Protein AF-A0A653BU58-F1 (afdb_monomer_lite)

Sequence (294 aa):
MSDLKDFLENIRKFSPRIGEVAMRHTSEQLASDPTVIGRKKKRNAALPPGHSNEEDLSAQELIDFSPIYRGLHIAHILGRSPTFESYYRAERTKQARLVLQPPTNMHESEESYKAYIHAVLGFFILEDHVLNTGKGLITRAFLDDMWSMALSKIVTALQTHSAYCTDATLILKIKDLIMLFCATLKNYGYTIKPLWELVRELRDHYTEVLMQRWVQVFREILSKEDFQPIKVYDQEEFDNILLSFPWDGDLPDVVTFPYSFPFSSMVPKVYQQVKEFIYACLKFSEDLNLSRSR

pLDDT: mean 84.41, std 16.31, range [30.94, 96.0]

InterPro domains:
  IPR007225 Exocyst complex component EXOC6/Sec15 [PTHR12702] (1-292)
  IPR042045 Exocyst complex component EXOC6/Sec15, C-terminal, domain 1 [G3DSA:1.10.357.30] (192-294)
  IPR046361 Exocyst complex subunit EXOC6/Sec15, C-terminal [PF04091] (194-288)

Structure (mmCIF, N/CA/C/O backbone):
data_AF-A0A653BU58-F1
#
_entry.id   AF-A0A653BU58-F1
#
loop_
_atom_site.group_PDB
_atom_site.id
_atom_site.type_symbol
_atom_site.label_atom_id
_atom_site.label_alt_id
_atom_site.label_comp_id
_atom_site.label_asym_id
_atom_site.label_entity_id
_atom_site.label_seq_id
_atom_site.pdbx_PDB_ins_code
_atom_site.Cartn_x
_atom_site.Cartn_y
_atom_site.Cartn_z
_atom_site.occupancy
_atom_site.B_iso_or_equiv
_atom_site.auth_seq_id
_atom_site.auth_comp_id
_atom_site.auth_asym_id
_atom_site.auth_atom_id
_atom_site.pdbx_PDB_model_num
ATOM 1 N N . MET A 1 1 ? -16.643 -13.527 33.8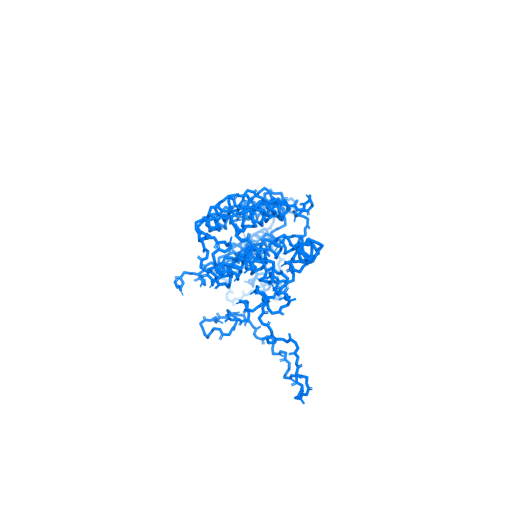43 1.00 56.53 1 MET A N 1
ATOM 2 C CA . MET A 1 1 ? -15.350 -12.899 33.470 1.00 56.53 1 MET A CA 1
ATOM 3 C C . MET A 1 1 ? -14.551 -13.771 32.502 1.00 56.53 1 MET A C 1
ATOM 5 O O . MET A 1 1 ? -13.879 -13.185 31.666 1.00 56.53 1 MET A O 1
ATOM 9 N N . SER A 1 2 ? -14.656 -15.111 32.557 1.00 74.19 2 SER A N 1
ATOM 10 C CA . SER A 1 2 ? -14.138 -16.028 31.518 1.00 74.19 2 SER A CA 1
ATOM 11 C C . SER A 1 2 ? -14.636 -15.652 30.125 1.00 74.19 2 SER A C 1
ATOM 13 O O . SER A 1 2 ? -13.828 -15.345 29.267 1.00 74.19 2 SER A O 1
ATOM 15 N N . ASP A 1 3 ? -15.950 -15.493 29.956 1.00 77.75 3 ASP A N 1
ATOM 16 C CA . ASP A 1 3 ? -16.570 -15.320 28.635 1.00 77.75 3 ASP A CA 1
ATOM 17 C C . ASP A 1 3 ? -16.122 -14.033 27.924 1.00 77.75 3 ASP A C 1
ATOM 19 O O . ASP A 1 3 ? -16.000 -13.994 26.704 1.00 77.75 3 ASP A O 1
ATOM 23 N N . LEU A 1 4 ? -15.836 -12.970 28.688 1.00 81.00 4 LEU A N 1
ATOM 24 C CA . LEU A 1 4 ? -15.281 -11.728 28.143 1.00 81.00 4 LEU A CA 1
ATOM 25 C C . LEU A 1 4 ? -13.817 -11.905 27.736 1.00 81.00 4 LEU A C 1
ATOM 27 O O . LEU A 1 4 ? -13.396 -11.367 26.717 1.00 81.00 4 LEU A O 1
ATOM 31 N N . LYS A 1 5 ? -13.034 -12.637 28.531 1.00 83.31 5 LYS A N 1
ATOM 32 C CA . LYS A 1 5 ? -11.637 -12.925 28.210 1.00 83.31 5 LYS A CA 1
ATOM 33 C C . LYS A 1 5 ? -11.546 -13.812 26.966 1.00 83.31 5 LYS A C 1
ATOM 35 O O . LYS A 1 5 ? -10.790 -13.487 26.058 1.00 83.31 5 LYS A O 1
ATOM 40 N N . ASP A 1 6 ? -12.383 -14.840 26.889 1.00 85.12 6 ASP A N 1
ATOM 41 C CA . ASP A 1 6 ? -12.478 -15.743 25.743 1.00 85.12 6 ASP A CA 1
ATOM 42 C C . ASP A 1 6 ? -12.939 -14.986 24.491 1.00 85.12 6 ASP A C 1
ATOM 44 O O . ASP A 1 6 ? -12.356 -15.141 23.419 1.00 85.12 6 ASP A O 1
ATOM 48 N N . PHE A 1 7 ? -13.916 -14.080 24.628 1.00 87.00 7 PHE A N 1
ATOM 49 C CA . PHE A 1 7 ? -14.294 -13.165 23.551 1.00 87.00 7 PHE A CA 1
ATOM 50 C C . PHE A 1 7 ? -13.107 -12.308 23.088 1.00 87.00 7 PHE A C 1
ATOM 52 O O . PHE A 1 7 ? -12.840 -12.230 21.890 1.00 87.00 7 PHE A O 1
ATOM 59 N N . LEU A 1 8 ? -12.376 -11.684 24.018 1.00 86.81 8 LEU A N 1
ATOM 60 C CA . LEU A 1 8 ? -11.236 -10.815 23.709 1.00 86.81 8 LEU A CA 1
ATOM 61 C C . LEU A 1 8 ? -10.068 -11.571 23.058 1.00 86.81 8 LEU A C 1
ATOM 63 O O . LEU A 1 8 ? -9.315 -10.974 22.286 1.00 86.81 8 LEU A O 1
ATOM 67 N N . GLU A 1 9 ? -9.914 -12.863 23.336 1.00 84.88 9 GLU A N 1
ATOM 68 C CA . GLU A 1 9 ? -8.961 -13.732 22.642 1.00 84.88 9 GLU A CA 1
ATOM 69 C C . GLU A 1 9 ? -9.465 -14.149 21.254 1.00 84.88 9 GLU A C 1
ATOM 71 O O . GLU A 1 9 ? -8.694 -14.144 20.291 1.00 84.88 9 GLU A O 1
ATOM 76 N N . ASN A 1 10 ? -10.756 -14.460 21.121 1.00 85.19 10 ASN A N 1
ATOM 77 C CA . ASN A 1 10 ? -11.360 -14.859 19.851 1.00 85.19 10 ASN A CA 1
ATOM 78 C C . ASN A 1 10 ? -11.376 -13.710 18.840 1.00 85.19 10 ASN A C 1
ATOM 80 O O . ASN A 1 10 ? -10.904 -13.886 17.717 1.00 85.19 10 ASN A O 1
ATOM 84 N N . ILE A 1 11 ? -11.814 -12.513 19.236 1.00 85.50 11 ILE A N 1
ATOM 85 C CA . ILE A 1 11 ? -11.869 -11.341 18.349 1.00 85.50 11 ILE A CA 1
ATOM 86 C C . ILE A 1 11 ? -10.501 -11.007 17.739 1.00 85.50 11 ILE A C 1
ATOM 88 O O . ILE A 1 11 ? -10.401 -10.632 16.572 1.00 85.50 11 ILE A O 1
ATOM 92 N N . ARG A 1 12 ? -9.418 -11.234 18.493 1.00 84.19 12 ARG A N 1
ATOM 93 C CA . ARG A 1 12 ? -8.047 -11.056 18.008 1.00 84.19 12 ARG A CA 1
ATOM 94 C C . ARG A 1 12 ? -7.701 -12.028 16.876 1.00 84.19 12 ARG A C 1
ATOM 96 O O . ARG A 1 12 ? -7.034 -11.624 15.928 1.00 84.19 12 ARG A O 1
ATOM 103 N N . LYS A 1 13 ? -8.139 -13.288 16.963 1.00 85.12 13 LYS A N 1
ATOM 104 C CA . LYS A 1 13 ? -7.872 -14.323 15.946 1.00 85.12 13 LYS A CA 1
ATOM 105 C C . LYS A 1 13 ? -8.628 -14.060 14.644 1.00 85.12 13 LYS A C 1
ATOM 107 O O . LYS A 1 13 ? -8.100 -14.343 13.574 1.00 85.12 13 LYS A O 1
ATOM 112 N N . PHE A 1 14 ? -9.837 -13.505 14.732 1.00 86.50 14 PHE A N 1
ATOM 113 C CA . PHE A 1 14 ? -10.672 -13.219 13.562 1.00 86.50 14 PHE A CA 1
ATOM 114 C C . PHE A 1 14 ? -10.342 -11.889 12.878 1.00 86.50 14 PHE A C 1
ATOM 116 O O . PHE A 1 14 ? -10.621 -11.746 11.691 1.00 86.50 14 PHE A O 1
ATOM 123 N N . SER A 1 15 ? -9.688 -10.956 13.578 1.00 89.31 15 SER A N 1
ATOM 124 C CA . SER A 1 15 ? -9.318 -9.637 13.047 1.00 89.31 15 SER A CA 1
ATOM 125 C C . SER A 1 15 ? -8.689 -9.675 11.640 1.00 89.31 15 SER A C 1
ATOM 127 O O . SER A 1 15 ? -9.212 -9.008 10.751 1.00 89.31 15 SER A O 1
ATOM 129 N N . PRO A 1 16 ? -7.655 -10.490 11.342 1.00 91.94 16 PRO A N 1
ATOM 130 C CA . PRO A 1 16 ? -7.078 -10.515 9.996 1.00 91.94 16 PRO A CA 1
ATOM 131 C C . PRO A 1 16 ? -8.074 -10.963 8.918 1.00 91.94 16 PRO A C 1
ATOM 133 O O . PRO A 1 16 ? -8.125 -10.372 7.844 1.00 91.94 16 PRO A O 1
ATOM 136 N N . ARG A 1 17 ? -8.927 -11.952 9.213 1.00 91.50 17 ARG A N 1
ATOM 137 C CA . ARG A 1 17 ? -9.940 -12.435 8.261 1.00 91.50 17 ARG A CA 1
ATOM 138 C C . ARG A 1 17 ? -10.956 -11.341 7.926 1.00 91.50 17 ARG A C 1
ATOM 140 O O . ARG A 1 17 ? -11.360 -11.208 6.777 1.00 91.50 17 ARG A O 1
ATOM 147 N N . ILE A 1 18 ? -11.329 -10.532 8.914 1.00 91.75 18 ILE A N 1
ATOM 148 C CA . ILE A 1 18 ? -12.258 -9.408 8.740 1.00 91.75 18 ILE A CA 1
ATOM 149 C C . ILE A 1 18 ? -11.653 -8.338 7.838 1.00 91.75 18 ILE A C 1
ATOM 151 O O . ILE A 1 18 ? -12.313 -7.876 6.909 1.00 91.75 18 ILE A O 1
ATOM 155 N N . GLY A 1 19 ? -10.389 -7.975 8.076 1.00 93.88 19 GLY A N 1
ATOM 156 C CA . GLY A 1 19 ? -9.685 -7.022 7.221 1.00 93.88 19 GLY A CA 1
ATOM 157 C C . GLY A 1 19 ? -9.555 -7.519 5.781 1.00 93.88 19 GLY A C 1
ATOM 158 O O . GLY A 1 19 ? -9.803 -6.759 4.848 1.00 93.88 19 GLY A O 1
ATOM 159 N N . GLU A 1 20 ? -9.244 -8.803 5.594 1.00 94.25 20 GLU A N 1
ATOM 160 C CA . GLU A 1 20 ? -9.176 -9.425 4.269 1.00 94.25 20 GLU A CA 1
ATOM 161 C C . GLU A 1 20 ? -10.523 -9.357 3.532 1.00 94.25 20 GLU A C 1
ATOM 163 O O . GLU A 1 20 ? -10.579 -8.914 2.385 1.00 94.25 20 GLU A O 1
ATOM 168 N N . VAL A 1 21 ? -11.614 -9.760 4.193 1.00 92.25 21 VAL A N 1
ATOM 169 C CA . VAL A 1 21 ? -12.971 -9.725 3.622 1.00 92.25 21 VAL A CA 1
ATOM 170 C C . VAL A 1 21 ? -13.359 -8.292 3.248 1.00 92.25 21 VAL A C 1
ATOM 172 O O . VAL A 1 21 ? -13.805 -8.051 2.128 1.00 92.25 21 VAL A O 1
ATOM 175 N N . ALA A 1 22 ? -13.109 -7.317 4.125 1.00 91.56 22 ALA A N 1
ATOM 176 C CA . ALA A 1 22 ? -13.417 -5.912 3.859 1.00 91.56 22 ALA A CA 1
ATOM 177 C C . ALA A 1 22 ? -12.641 -5.334 2.659 1.00 91.56 22 ALA A C 1
ATOM 179 O O . ALA A 1 22 ? -13.214 -4.611 1.837 1.00 91.56 22 ALA A O 1
ATOM 180 N N . MET A 1 23 ? -11.352 -5.664 2.524 1.00 92.81 23 MET A N 1
ATOM 181 C CA . MET A 1 23 ? -10.559 -5.255 1.358 1.00 92.81 23 MET A CA 1
ATOM 182 C C . MET A 1 23 ? -11.015 -5.957 0.081 1.00 92.81 23 MET A C 1
ATOM 184 O O . MET A 1 23 ? -11.034 -5.328 -0.976 1.00 92.81 23 MET A O 1
ATOM 188 N N . ARG A 1 24 ? -11.421 -7.230 0.164 1.00 92.00 24 ARG A N 1
ATOM 189 C CA . ARG A 1 24 ? -11.965 -7.972 -0.979 1.00 92.00 24 ARG A CA 1
ATOM 190 C C . ARG A 1 24 ? -13.243 -7.323 -1.506 1.00 92.00 24 ARG A C 1
ATOM 192 O O . ARG A 1 24 ? -13.281 -6.979 -2.684 1.00 92.00 24 ARG A O 1
ATOM 199 N N . HIS A 1 25 ? -14.208 -7.035 -0.632 1.00 89.19 25 HIS A N 1
ATOM 200 C CA . HIS A 1 25 ? -15.428 -6.318 -1.018 1.00 89.19 25 HIS A CA 1
ATOM 201 C C . HIS A 1 25 ? -15.123 -4.939 -1.611 1.00 89.19 25 HIS A C 1
ATOM 203 O O . HIS A 1 25 ? -15.715 -4.550 -2.614 1.00 89.19 25 HIS A O 1
ATOM 209 N N . THR A 1 26 ? -14.165 -4.201 -1.041 1.00 89.06 26 THR A N 1
ATOM 210 C CA . THR A 1 26 ? -13.768 -2.891 -1.585 1.00 89.06 26 THR A CA 1
ATOM 211 C C . THR A 1 26 ? -13.152 -3.028 -2.982 1.00 89.06 26 THR A C 1
ATOM 213 O O . THR A 1 26 ? -13.447 -2.235 -3.873 1.00 89.06 26 THR A O 1
ATOM 216 N N . SER A 1 27 ? -12.335 -4.059 -3.207 1.00 88.50 27 SER A N 1
ATOM 217 C CA . SER A 1 27 ? -11.743 -4.364 -4.515 1.00 88.50 27 SER A CA 1
ATOM 218 C C . SER A 1 27 ? -12.808 -4.713 -5.562 1.00 88.50 27 SER A C 1
ATOM 220 O O . SER A 1 27 ? -12.753 -4.224 -6.689 1.00 88.50 27 SER A O 1
ATOM 222 N N . GLU A 1 28 ? -13.809 -5.512 -5.187 1.00 87.94 28 GLU A N 1
ATOM 223 C CA . GLU A 1 28 ? -14.940 -5.875 -6.051 1.00 87.94 28 GLU A CA 1
ATOM 224 C C . GLU A 1 28 ? -15.804 -4.661 -6.402 1.00 87.94 28 GLU A C 1
ATOM 226 O O . GLU A 1 28 ? -16.148 -4.469 -7.569 1.00 87.94 28 GLU A O 1
ATOM 231 N N . GLN A 1 29 ? -16.081 -3.793 -5.425 1.00 84.44 29 GLN A N 1
ATOM 232 C CA . GLN A 1 29 ? -16.794 -2.535 -5.650 1.00 84.44 29 GLN A CA 1
ATOM 233 C C . GLN A 1 29 ? -16.046 -1.640 -6.643 1.00 84.44 29 GLN A C 1
ATOM 235 O O . GLN A 1 29 ? -16.647 -1.161 -7.604 1.00 84.44 29 GLN A O 1
ATOM 240 N N . LEU A 1 30 ? -14.729 -1.479 -6.475 1.00 81.94 30 LEU A N 1
ATOM 241 C CA . LEU A 1 30 ? -13.892 -0.727 -7.412 1.00 81.94 30 LEU A CA 1
ATOM 242 C C . LEU A 1 30 ? -13.868 -1.366 -8.808 1.00 81.94 30 LEU A C 1
ATOM 244 O O . LEU A 1 30 ? -13.888 -0.654 -9.804 1.00 81.94 30 LEU A O 1
ATOM 248 N N . ALA A 1 31 ? -13.864 -2.697 -8.908 1.00 77.44 31 ALA A N 1
ATOM 249 C CA . ALA A 1 31 ? -13.891 -3.405 -10.190 1.00 77.44 31 ALA A CA 1
ATOM 250 C C . ALA A 1 31 ? -15.253 -3.330 -10.906 1.00 77.44 31 ALA A C 1
ATOM 252 O O . ALA A 1 31 ? -15.318 -3.501 -12.125 1.00 77.44 31 ALA A O 1
ATOM 253 N N . SER A 1 32 ? -16.335 -3.107 -10.157 1.00 69.06 32 SER A N 1
ATOM 254 C CA . SER A 1 32 ? -17.698 -2.961 -10.680 1.00 69.06 32 SER A CA 1
ATOM 255 C C . SER A 1 32 ? -18.035 -1.540 -11.149 1.00 69.06 32 SER A C 1
ATOM 257 O O . SER A 1 32 ? -19.041 -1.355 -11.836 1.00 69.06 32 SER A O 1
ATOM 259 N N . ASP A 1 33 ? -17.203 -0.548 -10.816 1.00 60.66 33 ASP A N 1
ATOM 260 C CA . ASP A 1 33 ? -17.419 0.845 -11.195 1.00 60.66 33 ASP A CA 1
ATOM 261 C C . ASP A 1 33 ? -17.188 1.032 -12.716 1.00 60.66 33 ASP A C 1
ATOM 263 O O . ASP A 1 33 ? -16.080 0.794 -13.209 1.00 60.66 33 ASP A O 1
ATOM 267 N N . PRO A 1 34 ? -18.209 1.451 -13.495 1.00 51.41 34 PRO A N 1
ATOM 268 C CA . PRO A 1 34 ? -18.125 1.590 -14.953 1.00 51.41 34 PRO A CA 1
ATOM 269 C C . PRO A 1 34 ? -17.131 2.665 -15.428 1.00 51.41 34 PRO A C 1
ATOM 271 O O . PRO A 1 34 ? -16.881 2.775 -16.627 1.00 51.41 34 PRO A O 1
ATOM 274 N N . THR A 1 35 ? -16.540 3.437 -14.515 1.00 54.00 35 THR A N 1
ATOM 275 C CA . THR A 1 35 ? -15.450 4.379 -14.810 1.00 54.00 35 THR A CA 1
ATOM 276 C C . THR A 1 35 ? -14.066 3.715 -14.917 1.00 54.00 35 THR A C 1
ATOM 278 O O . THR A 1 35 ? -13.133 4.330 -15.432 1.00 54.00 35 THR A O 1
ATOM 281 N N . VAL A 1 36 ? -13.919 2.442 -14.518 1.00 51.19 36 VAL A N 1
ATOM 282 C CA . VAL A 1 36 ? -12.656 1.679 -14.576 1.00 51.19 36 VAL A CA 1
ATOM 283 C C . VAL A 1 36 ? -12.465 1.043 -15.959 1.00 51.19 36 VAL A C 1
ATOM 285 O O . VAL A 1 36 ? -12.532 -0.172 -16.156 1.00 51.19 36 VAL A O 1
ATOM 288 N N . ILE A 1 37 ? -12.216 1.880 -16.966 1.00 44.50 37 ILE A N 1
ATOM 289 C CA . ILE A 1 37 ? -11.780 1.435 -18.295 1.00 44.50 37 ILE A CA 1
ATOM 290 C C . ILE A 1 37 ? -10.273 1.143 -18.213 1.00 44.50 37 ILE A C 1
ATOM 292 O O . ILE A 1 37 ? -9.456 2.052 -18.308 1.00 44.50 37 ILE A O 1
ATOM 296 N N . GLY A 1 38 ? -9.887 -0.123 -18.011 1.00 45.28 38 GLY A N 1
ATOM 297 C CA . GLY A 1 38 ? -8.467 -0.507 -18.093 1.00 45.28 38 GLY A CA 1
ATOM 298 C C . GLY A 1 38 ? -8.093 -1.925 -17.656 1.00 45.28 38 GLY A C 1
ATOM 299 O O . GLY A 1 38 ? -7.156 -2.504 -18.202 1.00 45.28 38 GLY A O 1
ATOM 300 N N . ARG A 1 39 ? -8.830 -2.559 -16.735 1.00 42.53 39 ARG A N 1
ATOM 301 C CA . ARG A 1 39 ? -8.532 -3.949 -16.341 1.00 42.53 39 ARG A CA 1
ATOM 302 C C . ARG A 1 39 ? -9.276 -4.931 -17.244 1.00 42.53 39 ARG A C 1
ATOM 304 O O . ARG A 1 39 ? -10.497 -5.044 -17.183 1.00 42.53 39 ARG A O 1
ATOM 311 N N . LYS A 1 40 ? -8.535 -5.661 -18.091 1.00 37.31 40 LYS A N 1
ATOM 312 C CA . LYS A 1 40 ? -9.055 -6.788 -18.888 1.00 37.31 40 LYS A CA 1
ATOM 313 C C . LYS A 1 40 ? -9.854 -7.729 -17.981 1.00 37.31 40 LYS A C 1
ATOM 315 O O . LYS A 1 40 ? -9.293 -8.457 -17.165 1.00 37.31 40 LYS A O 1
ATOM 320 N N . LYS A 1 41 ? -11.174 -7.717 -18.161 1.00 37.03 41 LYS A N 1
ATOM 321 C CA . LYS A 1 41 ? -12.141 -8.594 -17.504 1.00 37.03 41 LYS A CA 1
ATOM 322 C C . LYS A 1 41 ? -11.846 -10.042 -17.905 1.00 37.03 41 LYS A C 1
ATOM 324 O O . LYS A 1 41 ? -12.304 -10.505 -18.949 1.00 37.03 41 LYS A O 1
ATOM 329 N N . LYS A 1 42 ? -11.085 -10.779 -17.090 1.00 35.25 42 LYS A N 1
ATOM 330 C CA . LYS A 1 42 ? -11.071 -12.243 -17.175 1.00 35.25 42 LYS A CA 1
ATOM 331 C C . LYS A 1 42 ? -12.432 -12.696 -16.647 1.00 35.25 42 LYS A C 1
ATOM 333 O O . LYS A 1 42 ? -12.663 -12.723 -15.445 1.00 35.25 42 LYS A O 1
ATOM 338 N N . ARG A 1 43 ? -13.378 -12.912 -17.567 1.00 35.81 43 ARG A N 1
ATOM 339 C CA . ARG A 1 43 ? -14.697 -13.490 -17.285 1.00 35.81 43 ARG A CA 1
ATOM 340 C C . ARG A 1 43 ? -14.481 -14.862 -16.644 1.00 35.81 43 ARG A C 1
ATOM 342 O O . ARG A 1 43 ? -14.303 -15.839 -17.364 1.00 35.81 43 ARG A O 1
ATOM 349 N N . ASN A 1 44 ? -14.497 -14.934 -15.319 1.00 35.38 44 ASN A N 1
ATOM 350 C CA . ASN A 1 44 ? -14.753 -16.197 -14.646 1.00 35.38 44 ASN A CA 1
ATOM 351 C C . ASN A 1 44 ? -16.247 -16.498 -14.812 1.00 35.38 44 ASN A C 1
ATOM 353 O O . ASN A 1 44 ? -17.092 -15.612 -14.674 1.00 35.38 44 ASN A O 1
ATOM 357 N N . ALA A 1 45 ? -16.530 -17.716 -15.264 1.00 35.28 45 ALA A N 1
ATOM 358 C CA . ALA A 1 45 ? -17.854 -18.196 -15.621 1.00 35.28 45 ALA A CA 1
ATOM 359 C C . ALA A 1 45 ? -18.833 -18.092 -14.441 1.00 35.28 45 ALA A C 1
ATOM 361 O O . ALA A 1 45 ? -18.437 -18.241 -13.288 1.00 35.28 45 ALA A O 1
ATOM 362 N N . ALA A 1 46 ? -20.106 -17.848 -14.756 1.00 35.69 46 ALA A N 1
ATOM 363 C CA . ALA A 1 46 ? -21.192 -17.880 -13.787 1.00 35.69 46 ALA A CA 1
ATOM 364 C C . ALA A 1 46 ? -21.205 -19.234 -13.059 1.00 35.69 46 ALA A C 1
ATOM 366 O O . ALA A 1 46 ? -21.239 -20.286 -13.703 1.00 35.69 46 ALA A O 1
ATOM 367 N N . LEU A 1 47 ? -21.151 -19.191 -11.728 1.00 39.47 47 LEU A N 1
ATOM 368 C CA . LEU A 1 47 ? -21.313 -20.362 -10.873 1.00 39.47 47 LEU A CA 1
ATOM 369 C C . LEU A 1 47 ? -22.769 -20.870 -10.940 1.00 39.47 47 LEU A C 1
ATOM 371 O O . LEU A 1 47 ? -23.689 -20.068 -11.127 1.00 39.47 47 LEU A O 1
ATOM 375 N N . PRO A 1 48 ? -22.992 -22.192 -10.822 1.00 32.97 48 PRO A N 1
ATOM 376 C CA . PRO A 1 48 ? -24.320 -22.785 -10.905 1.00 32.97 48 PRO A CA 1
ATOM 377 C C . PRO A 1 48 ? -25.213 -22.369 -9.718 1.00 32.97 48 PRO A C 1
ATOM 379 O O . PRO A 1 48 ? -24.716 -22.190 -8.604 1.00 32.97 48 PRO A O 1
ATOM 382 N N . PRO A 1 49 ? -26.537 -22.239 -9.929 1.00 35.16 49 PRO A N 1
ATOM 383 C CA . PRO A 1 49 ? -27.470 -21.799 -8.899 1.00 35.16 49 PRO A CA 1
ATOM 384 C C . PRO A 1 49 ? -27.719 -22.949 -7.916 1.00 35.16 49 PRO A C 1
ATOM 386 O O . PRO A 1 49 ? -28.311 -23.964 -8.277 1.00 35.16 49 PRO A O 1
ATOM 389 N N . GLY A 1 50 ? -27.242 -22.812 -6.679 1.00 34.41 50 GLY A N 1
ATOM 390 C CA . GLY A 1 50 ? -27.429 -23.846 -5.653 1.00 34.41 50 GLY A CA 1
ATOM 391 C C . GLY A 1 50 ? -26.504 -23.762 -4.443 1.00 34.41 50 GLY A C 1
ATOM 392 O O . GLY A 1 50 ? -26.760 -24.426 -3.446 1.00 34.41 50 GLY A O 1
ATOM 393 N N . HIS A 1 51 ? -25.472 -22.923 -4.487 1.00 33.75 51 HIS A N 1
ATOM 394 C CA . HIS A 1 51 ? -24.692 -22.583 -3.307 1.00 33.75 51 HIS A CA 1
ATOM 395 C C . HIS A 1 51 ? -25.178 -21.243 -2.749 1.00 33.75 51 HIS A C 1
ATOM 397 O O . HIS A 1 51 ? -24.803 -20.182 -3.238 1.00 33.75 51 HIS A O 1
ATOM 403 N N . SER A 1 52 ? -26.037 -21.286 -1.731 1.00 37.84 52 SER A N 1
ATOM 404 C CA . SER A 1 52 ? -26.215 -20.173 -0.795 1.00 37.84 52 SER A CA 1
ATOM 405 C C . SER A 1 52 ? -24.902 -20.017 -0.023 1.00 37.84 52 SER A C 1
ATOM 407 O O . SER A 1 52 ? -24.729 -20.599 1.048 1.00 37.84 52 SER A O 1
ATOM 409 N N . ASN A 1 53 ? -23.923 -19.373 -0.655 1.00 36.12 53 ASN A N 1
ATOM 410 C CA . ASN A 1 53 ? -22.579 -19.240 -0.125 1.00 36.12 53 ASN A CA 1
ATOM 411 C C . ASN A 1 53 ? -22.575 -18.264 1.048 1.00 36.12 53 ASN A C 1
ATOM 413 O O . ASN A 1 53 ? -23.249 -17.239 1.032 1.00 36.12 53 ASN A O 1
ATOM 417 N N . GLU A 1 54 ? -21.722 -18.547 2.022 1.00 42.28 54 GLU A N 1
ATOM 418 C CA . GLU A 1 54 ? -21.278 -17.675 3.116 1.00 42.28 54 GLU A CA 1
ATOM 419 C C . GLU A 1 54 ? -20.628 -16.343 2.633 1.00 42.28 54 GLU A C 1
ATOM 421 O O . GLU A 1 54 ? -19.894 -15.704 3.382 1.00 42.28 54 GLU A O 1
ATOM 426 N N . GLU A 1 55 ? -20.853 -15.938 1.378 1.00 44.03 55 GLU A N 1
ATOM 427 C CA . GLU A 1 55 ? -20.203 -14.840 0.647 1.00 44.03 55 GLU A CA 1
ATOM 428 C C . GLU A 1 55 ? -20.894 -13.475 0.818 1.00 44.03 55 GLU A C 1
ATOM 430 O O . GLU A 1 55 ? -20.285 -12.461 0.490 1.00 44.03 55 GLU A O 1
ATOM 435 N N . ASP A 1 56 ? -22.104 -13.428 1.387 1.00 47.38 56 ASP A N 1
ATOM 436 C CA . ASP A 1 56 ? -22.846 -12.178 1.643 1.00 47.38 56 ASP A CA 1
ATOM 437 C C . ASP A 1 56 ? -22.801 -11.711 3.110 1.00 47.38 56 ASP A C 1
ATOM 439 O O . ASP A 1 56 ? -23.383 -10.679 3.448 1.00 47.38 56 ASP A O 1
ATOM 443 N N . LEU A 1 57 ? -22.118 -12.445 3.998 1.00 49.97 57 LEU A N 1
ATOM 444 C CA . LEU A 1 57 ? -21.994 -12.032 5.397 1.00 49.97 57 LEU A CA 1
ATOM 445 C C . LEU A 1 57 ? -21.068 -10.816 5.502 1.00 49.97 57 LEU A C 1
ATOM 447 O O . LEU A 1 57 ? -19.915 -10.845 5.059 1.00 49.97 57 LEU A O 1
ATOM 451 N N . SER A 1 58 ? -21.554 -9.750 6.136 1.00 63.44 58 SER A N 1
ATOM 452 C CA . SER A 1 58 ? -20.729 -8.587 6.453 1.00 63.44 58 SER A CA 1
ATOM 453 C C . SER A 1 58 ? -19.547 -9.045 7.315 1.00 63.44 58 SER A C 1
ATOM 455 O O . SER A 1 58 ? -19.676 -9.932 8.158 1.00 63.44 58 SER A O 1
ATOM 457 N N . ALA A 1 59 ? -18.362 -8.452 7.140 1.00 63.75 59 ALA A N 1
ATOM 458 C CA . ALA A 1 59 ? -17.156 -8.889 7.854 1.00 63.75 59 ALA A CA 1
ATOM 459 C C . ALA A 1 59 ? -17.333 -8.904 9.395 1.00 63.75 59 ALA A C 1
ATOM 461 O O . ALA A 1 59 ? -16.648 -9.641 10.100 1.00 63.75 59 ALA A O 1
ATOM 462 N N . GLN A 1 60 ? -18.274 -8.112 9.916 1.00 66.12 60 GLN A N 1
ATOM 463 C CA . GLN A 1 60 ? -18.657 -8.030 11.324 1.00 66.12 60 GLN A CA 1
ATOM 464 C C . GLN A 1 60 ? -19.559 -9.192 11.791 1.00 66.12 60 GLN A C 1
ATOM 466 O O . GLN A 1 60 ? -19.534 -9.524 12.972 1.00 66.12 60 GLN A O 1
ATOM 471 N N . GLU A 1 61 ? -20.304 -9.852 10.900 1.00 70.19 61 GLU A N 1
ATOM 472 C CA . GLU A 1 61 ? -21.195 -10.986 11.216 1.00 70.19 61 GLU A CA 1
ATOM 473 C C . GLU A 1 61 ? -20.428 -12.286 11.512 1.00 70.19 61 GLU A C 1
ATOM 475 O O . GLU A 1 61 ? -20.989 -13.256 12.018 1.00 70.19 61 GLU A O 1
ATOM 480 N N . LEU A 1 62 ? -19.113 -12.290 11.272 1.00 72.44 62 LEU A N 1
ATOM 481 C CA . LEU A 1 62 ? -18.210 -13.390 11.614 1.00 72.44 62 LEU A CA 1
ATOM 482 C C . LEU A 1 62 ? -17.944 -13.520 13.125 1.00 72.44 62 LEU A C 1
ATOM 484 O O . LEU A 1 62 ? -17.296 -14.482 13.543 1.00 72.44 62 LEU A O 1
ATOM 488 N N . ILE A 1 63 ? -18.388 -12.560 13.946 1.00 82.81 63 ILE A N 1
ATOM 489 C CA . ILE A 1 63 ? -18.120 -12.526 15.388 1.00 82.81 63 ILE A CA 1
ATOM 490 C C . ILE A 1 63 ? -19.415 -12.395 16.185 1.00 82.81 63 ILE A C 1
ATOM 492 O O . ILE A 1 63 ? -20.211 -11.485 15.972 1.00 82.81 63 ILE A O 1
ATOM 496 N N . ASP A 1 64 ? -19.577 -13.255 17.193 1.00 84.88 64 ASP A N 1
ATOM 497 C CA . ASP A 1 64 ? -20.632 -13.095 18.192 1.00 84.88 64 ASP A CA 1
ATOM 498 C C . ASP A 1 64 ? -20.233 -12.051 19.245 1.00 84.88 64 ASP A C 1
ATOM 500 O O . ASP A 1 64 ? -19.409 -12.309 20.126 1.00 84.88 64 ASP A O 1
ATOM 504 N N . PHE A 1 65 ? -20.842 -10.866 19.172 1.00 89.19 65 PHE A N 1
ATOM 505 C CA . PHE A 1 65 ? -20.668 -9.789 20.151 1.00 89.19 65 PHE A CA 1
ATOM 506 C C . PHE A 1 65 ? -21.530 -9.959 21.415 1.00 89.19 65 PHE A C 1
ATOM 508 O O . PHE A 1 65 ? -21.385 -9.192 22.371 1.00 89.19 65 PHE A O 1
ATOM 515 N N . SER A 1 66 ? -22.397 -10.976 21.490 1.00 87.62 66 SER A N 1
ATOM 516 C CA . SER A 1 66 ? -23.249 -11.226 22.661 1.00 87.62 66 SER A CA 1
ATOM 517 C C . SER A 1 66 ? -22.492 -11.235 23.996 1.00 87.62 66 SER A C 1
ATOM 519 O O . SER A 1 66 ? -23.009 -10.648 24.953 1.00 87.62 66 SER A O 1
ATOM 521 N N . PRO A 1 67 ? -21.280 -11.820 24.118 1.00 89.94 67 PRO A N 1
ATOM 522 C CA . PRO A 1 67 ? -20.531 -11.804 25.372 1.00 89.94 67 PRO A CA 1
ATOM 523 C C . PRO A 1 67 ? -20.216 -10.389 25.876 1.00 89.94 67 PRO A C 1
ATOM 525 O O . PRO A 1 67 ? -20.309 -10.138 27.081 1.00 89.94 67 PRO A O 1
ATOM 528 N N . ILE A 1 68 ? -19.910 -9.441 24.980 1.00 91.12 68 ILE A N 1
ATOM 529 C CA . ILE A 1 68 ? -19.590 -8.063 25.386 1.00 91.12 68 ILE A CA 1
ATOM 530 C C . ILE A 1 68 ? -20.841 -7.322 25.823 1.00 91.12 68 ILE A C 1
ATOM 532 O O . ILE A 1 68 ? -20.818 -6.642 26.846 1.00 91.12 68 ILE A O 1
ATOM 536 N N . TYR A 1 69 ? -21.945 -7.473 25.086 1.00 90.56 69 TYR A N 1
ATOM 537 C CA . TYR A 1 69 ? -23.181 -6.763 25.404 1.00 90.56 69 TYR A CA 1
ATOM 538 C C . TYR A 1 69 ? -23.830 -7.317 26.668 1.00 90.56 69 TYR A C 1
ATOM 540 O O . TYR A 1 69 ? -24.321 -6.543 27.487 1.00 90.56 69 TYR A O 1
ATOM 548 N N . ARG A 1 70 ? -23.773 -8.639 26.880 1.00 89.50 70 ARG A N 1
ATOM 549 C CA . ARG A 1 70 ? -24.184 -9.264 28.145 1.00 89.50 70 ARG A CA 1
ATOM 550 C C . ARG A 1 70 ? -23.318 -8.764 29.297 1.00 89.50 70 ARG A C 1
ATOM 552 O O . ARG A 1 70 ? -23.859 -8.364 30.323 1.00 89.50 70 ARG A O 1
ATOM 559 N N . GLY A 1 71 ? -21.996 -8.723 29.114 1.00 90.62 71 GLY A N 1
ATOM 560 C CA . GLY A 1 71 ? -21.063 -8.181 30.104 1.00 90.62 71 GLY A CA 1
ATOM 561 C C . GLY A 1 71 ? -21.366 -6.726 30.468 1.00 90.62 71 GLY A C 1
ATOM 562 O O . GLY A 1 71 ? -21.474 -6.399 31.650 1.00 90.62 71 GLY A O 1
ATOM 563 N N . LEU A 1 72 ? -21.590 -5.878 29.461 1.00 90.25 72 LEU A N 1
ATOM 564 C CA . LEU A 1 72 ? -21.960 -4.476 29.637 1.00 90.25 72 LEU A CA 1
ATOM 565 C C . LEU A 1 72 ? -23.313 -4.328 30.342 1.00 90.25 72 LEU A C 1
ATOM 567 O O . LEU A 1 72 ? -23.446 -3.512 31.249 1.00 90.25 72 LEU A O 1
ATOM 571 N N . HIS A 1 73 ? -24.310 -5.128 29.964 1.00 90.38 73 HIS A N 1
ATOM 572 C CA . HIS A 1 73 ? -25.637 -5.091 30.575 1.00 90.38 73 HIS A CA 1
ATOM 573 C C . HIS A 1 73 ? -25.598 -5.490 32.054 1.00 90.38 73 HIS A C 1
ATOM 575 O O . HIS A 1 73 ? -26.171 -4.799 32.894 1.00 90.38 73 HIS A O 1
ATOM 581 N N . ILE A 1 74 ? -24.859 -6.551 32.392 1.00 91.31 74 ILE A N 1
ATOM 582 C CA . ILE A 1 74 ? -24.640 -6.964 33.784 1.00 91.31 74 ILE A CA 1
ATOM 583 C C . ILE A 1 74 ? -23.915 -5.854 34.553 1.00 91.31 74 ILE A C 1
ATOM 585 O O . ILE A 1 74 ? -24.335 -5.498 35.652 1.00 91.31 74 ILE A O 1
ATOM 589 N N . ALA A 1 75 ? -22.859 -5.267 33.981 1.00 90.31 75 ALA A N 1
ATOM 590 C CA . ALA A 1 75 ? -22.137 -4.164 34.611 1.00 90.31 75 ALA A CA 1
ATOM 591 C C . ALA A 1 75 ? -23.041 -2.946 34.855 1.00 90.31 75 ALA A C 1
ATOM 593 O O . ALA A 1 75 ? -22.943 -2.327 35.912 1.00 90.31 75 ALA A O 1
ATOM 594 N N . HIS A 1 76 ? -23.950 -2.651 33.924 1.00 91.69 76 HIS A N 1
ATOM 595 C CA . HIS A 1 76 ? -24.941 -1.590 34.060 1.00 91.69 76 HIS A CA 1
ATOM 596 C C . HIS A 1 76 ? -25.916 -1.854 35.208 1.00 91.69 76 HIS A C 1
ATOM 598 O O . HIS A 1 76 ? -26.069 -0.997 36.075 1.00 91.69 76 HIS A O 1
ATOM 604 N N . ILE A 1 77 ? -26.503 -3.053 35.273 1.00 93.19 77 ILE A N 1
ATOM 605 C CA . ILE A 1 77 ? -27.409 -3.443 36.367 1.00 93.19 77 ILE A CA 1
ATOM 606 C C . ILE A 1 77 ? -26.695 -3.389 37.725 1.00 93.19 77 ILE A C 1
ATOM 608 O O . ILE A 1 77 ? -27.278 -2.966 38.719 1.00 93.19 77 ILE A O 1
ATOM 612 N N . LEU A 1 78 ? -25.420 -3.782 37.776 1.00 93.31 78 LEU A N 1
ATOM 613 C CA . LEU A 1 78 ? -24.619 -3.780 39.003 1.00 93.31 78 LEU A CA 1
ATOM 614 C C . LEU A 1 78 ? -24.030 -2.404 39.367 1.00 93.31 78 LEU A C 1
ATOM 616 O O . LEU A 1 78 ? -23.294 -2.314 40.350 1.00 93.31 78 LEU A O 1
ATOM 620 N N . GLY A 1 79 ? -24.285 -1.347 38.584 1.00 91.88 79 GLY A N 1
ATOM 621 C CA . GLY A 1 79 ? -23.724 -0.009 38.815 1.00 91.88 79 GLY A CA 1
ATOM 622 C C . GLY A 1 79 ? -22.202 0.085 38.617 1.00 91.88 79 GLY A C 1
ATOM 623 O O . GLY A 1 79 ? -21.558 0.981 39.156 1.00 91.88 79 GLY A O 1
ATOM 624 N N . ARG A 1 80 ? -21.605 -0.847 37.863 1.00 93.19 80 ARG A N 1
ATOM 625 C CA . ARG A 1 80 ? -20.153 -0.966 37.615 1.00 93.19 80 ARG A CA 1
ATOM 626 C C . ARG A 1 80 ? -19.751 -0.684 36.160 1.00 93.19 80 ARG A C 1
ATOM 628 O O . ARG A 1 80 ? -18.648 -1.058 35.756 1.00 93.19 80 ARG A O 1
ATOM 635 N N . SER A 1 81 ? -20.599 -0.021 35.369 1.00 90.06 81 SER A N 1
ATOM 636 C CA . SER A 1 81 ? -20.297 0.335 33.968 1.00 90.06 81 SER A CA 1
ATOM 637 C C . SER A 1 81 ? -18.960 1.060 33.789 1.00 90.06 81 SER A C 1
ATOM 639 O O . SER A 1 81 ? -18.182 0.612 32.949 1.00 90.06 81 SER A O 1
ATOM 641 N N . PRO A 1 82 ? -18.603 2.081 34.602 1.00 92.00 82 PRO A N 1
ATOM 642 C CA . PRO A 1 82 ? -17.348 2.812 34.399 1.00 92.00 82 PRO A CA 1
ATOM 643 C C . PRO A 1 82 ? -16.109 1.915 34.524 1.00 92.00 82 PRO A C 1
ATOM 645 O O . PRO A 1 82 ? -15.136 2.061 33.782 1.00 92.00 82 PRO A O 1
ATOM 648 N N . THR A 1 83 ? -16.150 0.944 35.443 1.00 92.25 83 THR A N 1
ATOM 649 C CA . THR A 1 83 ? -15.075 -0.038 35.626 1.00 92.25 83 THR A CA 1
ATOM 650 C C . THR A 1 83 ? -14.993 -0.995 34.440 1.00 92.25 83 THR A C 1
ATOM 652 O O . THR A 1 83 ? -13.895 -1.293 33.975 1.00 92.25 83 THR A O 1
ATOM 655 N N . PHE A 1 84 ? -16.139 -1.452 33.927 1.00 91.88 84 PHE A N 1
ATOM 656 C CA . PHE A 1 84 ? -16.201 -2.337 32.762 1.00 91.88 84 PHE A CA 1
ATOM 657 C C . PHE A 1 84 ? -15.691 -1.645 31.492 1.00 91.88 84 PHE A C 1
ATOM 659 O O . PHE A 1 84 ? -14.857 -2.202 30.782 1.00 91.88 84 PHE A O 1
ATOM 666 N N . GLU A 1 85 ? -16.127 -0.408 31.245 1.00 92.94 85 GLU A N 1
ATOM 667 C CA . GLU A 1 85 ? -15.652 0.424 30.137 1.00 92.94 85 GLU A CA 1
ATOM 668 C C . GLU A 1 85 ? -14.140 0.642 30.202 1.00 92.94 85 GLU A C 1
ATOM 670 O O . GLU A 1 85 ? -13.438 0.425 29.215 1.00 92.94 85 GLU A O 1
ATOM 675 N N . SER A 1 86 ? -13.625 1.014 31.378 1.00 93.19 86 SER A N 1
ATOM 676 C CA . SER A 1 86 ? -12.187 1.220 31.584 1.00 93.19 86 SER A CA 1
ATOM 677 C C . SER A 1 86 ? -11.391 -0.061 31.336 1.00 93.19 86 SER A C 1
ATOM 679 O O . SER A 1 86 ? -10.357 -0.022 30.670 1.00 93.19 86 SER A O 1
ATOM 681 N N . TYR A 1 87 ? -11.884 -1.205 31.823 1.00 92.50 87 TYR A N 1
ATOM 682 C CA . TYR A 1 87 ? -11.257 -2.506 31.595 1.00 92.50 87 TYR A CA 1
ATOM 683 C C . TYR A 1 87 ? -11.220 -2.865 30.105 1.00 92.50 87 TYR A C 1
ATOM 685 O O . TYR A 1 87 ? -10.154 -3.189 29.579 1.00 92.50 87 TYR A O 1
ATOM 693 N N . TYR A 1 88 ? -12.358 -2.753 29.414 1.00 92.56 88 TYR A N 1
ATOM 694 C CA . TYR A 1 88 ? -12.457 -3.050 27.988 1.00 92.56 88 TYR A CA 1
ATOM 695 C C . TYR A 1 88 ? -11.513 -2.155 27.173 1.00 92.56 88 TYR A C 1
ATOM 697 O O . TYR A 1 88 ? -10.666 -2.665 26.440 1.00 92.56 88 TYR A O 1
ATOM 705 N N . ARG A 1 89 ? -11.574 -0.828 27.360 1.00 94.06 89 ARG A N 1
ATOM 706 C CA . ARG A 1 89 ? -10.720 0.137 26.643 1.00 94.06 89 ARG A CA 1
ATOM 707 C C . ARG A 1 89 ? -9.232 -0.106 26.901 1.00 94.06 89 ARG A C 1
ATOM 709 O O . ARG A 1 89 ? -8.432 -0.054 25.965 1.00 94.06 89 ARG A O 1
ATOM 716 N N . ALA A 1 90 ? -8.849 -0.419 28.140 1.00 94.12 90 ALA A N 1
ATOM 717 C CA . ALA A 1 90 ? -7.466 -0.745 28.479 1.00 94.12 90 ALA A CA 1
ATOM 718 C C . ALA A 1 90 ? -6.985 -2.012 27.755 1.00 94.12 90 ALA A C 1
ATOM 720 O O . ALA A 1 90 ? -5.876 -2.032 27.217 1.00 94.12 90 ALA A O 1
ATOM 721 N N . GLU A 1 91 ? -7.814 -3.053 27.697 1.00 92.69 91 GLU A N 1
ATOM 722 C CA . GLU A 1 91 ? -7.441 -4.308 27.048 1.00 92.69 91 GLU A CA 1
ATOM 723 C C . GLU A 1 91 ? -7.376 -4.166 25.522 1.00 92.69 91 GLU A C 1
ATOM 725 O O . GLU A 1 91 ? -6.392 -4.582 24.907 1.00 92.69 91 GLU A O 1
ATOM 730 N N . ARG A 1 92 ? -8.338 -3.469 24.903 1.00 93.31 92 ARG A N 1
ATOM 731 C CA . ARG A 1 92 ? -8.292 -3.153 23.465 1.00 93.31 92 ARG A CA 1
ATOM 732 C C . ARG A 1 92 ? -7.085 -2.296 23.099 1.00 93.31 92 ARG A C 1
ATOM 734 O O . ARG A 1 92 ? -6.444 -2.565 22.089 1.00 93.31 92 ARG A O 1
ATOM 741 N N . THR A 1 93 ? -6.680 -1.361 23.961 1.00 94.19 93 THR A N 1
ATOM 742 C CA . THR A 1 93 ? -5.450 -0.571 23.768 1.00 94.19 93 THR A CA 1
ATOM 743 C C . THR A 1 93 ? -4.198 -1.453 23.743 1.00 94.19 93 THR A C 1
ATOM 745 O O . THR A 1 93 ? -3.298 -1.232 22.929 1.00 94.19 93 THR A O 1
ATOM 748 N N . LYS A 1 94 ? -4.109 -2.475 24.608 1.00 93.62 94 LYS A N 1
ATOM 749 C CA . LYS A 1 94 ? -2.991 -3.435 24.568 1.00 93.62 94 LYS A CA 1
ATOM 750 C C . LYS A 1 94 ? -3.012 -4.251 23.279 1.00 93.62 94 LYS A C 1
ATOM 752 O O . LYS A 1 94 ? -1.967 -4.422 22.658 1.00 93.62 94 LYS A O 1
ATOM 757 N N . GLN A 1 95 ? -4.187 -4.714 22.857 1.00 93.19 95 GLN A N 1
ATOM 758 C CA . GLN A 1 95 ? -4.321 -5.482 21.622 1.00 93.19 95 GLN A CA 1
ATOM 759 C C . GLN A 1 95 ? -3.980 -4.652 20.380 1.00 93.19 95 GLN A C 1
ATOM 761 O O . GLN A 1 95 ? -3.250 -5.146 19.524 1.00 93.19 95 GLN A O 1
ATOM 766 N N . ALA A 1 96 ? -4.391 -3.381 20.327 1.00 94.25 96 ALA A N 1
ATOM 767 C CA . ALA A 1 96 ? -4.001 -2.452 19.267 1.00 94.25 96 ALA A CA 1
ATOM 768 C C . ALA A 1 96 ? -2.475 -2.374 19.138 1.00 94.25 96 ALA A C 1
ATOM 770 O O . ALA A 1 96 ? -1.926 -2.497 18.048 1.00 94.25 96 ALA A O 1
ATOM 771 N N . ARG A 1 97 ? -1.759 -2.242 20.265 1.00 93.56 97 ARG A N 1
ATOM 772 C CA . ARG A 1 97 ? -0.287 -2.189 20.263 1.00 93.56 97 ARG A CA 1
ATOM 773 C C . ARG A 1 97 ? 0.349 -3.448 19.681 1.00 93.56 97 ARG A C 1
ATOM 775 O O . ARG A 1 97 ? 1.371 -3.315 19.024 1.00 93.56 97 ARG A O 1
ATOM 782 N N . LEU A 1 98 ? -0.232 -4.624 19.922 1.00 92.81 98 LEU A N 1
ATOM 783 C CA . LEU A 1 98 ? 0.263 -5.893 19.380 1.00 92.81 98 LEU A CA 1
ATOM 784 C C . LEU A 1 98 ? -0.014 -6.021 17.881 1.00 92.81 98 LEU A C 1
ATOM 786 O O . LEU A 1 98 ? 0.855 -6.461 17.144 1.00 92.81 98 LEU A O 1
ATOM 790 N N . VAL A 1 99 ? -1.203 -5.622 17.428 1.00 93.81 99 VAL A N 1
ATOM 791 C CA . VAL A 1 99 ? -1.579 -5.664 16.005 1.00 93.81 99 VAL A CA 1
ATOM 792 C C . VAL A 1 99 ? -0.730 -4.700 15.169 1.00 93.81 99 VAL A C 1
ATOM 794 O O . VAL A 1 99 ? -0.411 -4.990 14.023 1.00 93.81 99 VAL A O 1
ATOM 797 N N . LEU A 1 100 ? -0.321 -3.571 15.752 1.00 94.19 100 LEU A N 1
ATOM 798 C CA . LEU A 1 100 ? 0.508 -2.569 15.079 1.00 94.19 100 LEU A CA 1
ATOM 799 C C . LEU A 1 100 ? 1.990 -2.954 14.966 1.00 94.19 100 LEU A C 1
ATOM 801 O O . LEU A 1 100 ? 2.731 -2.227 14.306 1.00 94.19 100 LEU A O 1
ATOM 805 N N . GLN A 1 101 ? 2.434 -4.052 15.588 1.00 92.25 101 GLN A N 1
ATOM 806 C CA . GLN A 1 101 ? 3.807 -4.542 15.443 1.00 92.25 101 GLN A CA 1
ATOM 807 C C . GLN A 1 101 ? 3.971 -5.247 14.087 1.00 92.25 101 GLN A C 1
ATOM 809 O O . GLN A 1 101 ? 3.297 -6.252 13.851 1.00 92.25 101 GLN A O 1
ATOM 814 N N . PRO A 1 102 ? 4.840 -4.744 13.192 1.00 89.50 102 PRO A N 1
ATOM 815 C CA . PRO A 1 102 ? 5.056 -5.381 11.902 1.00 89.50 102 PRO A CA 1
ATOM 816 C C . PRO A 1 102 ? 5.814 -6.714 12.054 1.00 89.50 102 PRO A C 1
ATOM 818 O O . PRO A 1 102 ? 6.633 -6.856 12.968 1.00 89.50 102 PRO A O 1
ATOM 821 N N . PRO A 1 103 ? 5.582 -7.696 11.161 1.00 86.00 103 PRO A N 1
ATOM 822 C CA . PRO A 1 103 ? 6.420 -8.890 11.063 1.00 86.00 103 PRO A CA 1
ATOM 823 C C . PRO A 1 103 ? 7.882 -8.527 10.758 1.00 86.00 103 PRO A C 1
ATOM 825 O O . PRO A 1 103 ? 8.145 -7.630 9.960 1.00 86.00 103 PRO A O 1
ATOM 828 N N . THR A 1 104 ? 8.851 -9.256 11.321 1.00 83.12 104 THR A N 1
ATOM 829 C CA . THR A 1 104 ? 10.291 -8.973 11.121 1.00 83.12 104 THR A CA 1
ATOM 830 C C . THR A 1 104 ? 10.699 -8.985 9.646 1.00 83.12 104 THR A C 1
ATOM 832 O O . THR A 1 104 ? 11.445 -8.121 9.190 1.00 83.12 104 THR A O 1
ATOM 835 N N . ASN A 1 105 ? 10.139 -9.919 8.880 1.00 82.00 105 ASN A N 1
ATOM 836 C CA . ASN A 1 105 ? 10.484 -10.159 7.481 1.00 82.00 105 ASN A CA 1
ATOM 837 C C . ASN A 1 105 ? 9.462 -9.545 6.516 1.00 82.00 105 ASN A C 1
ATOM 839 O O . ASN A 1 105 ? 9.289 -10.010 5.394 1.00 82.00 105 ASN A O 1
ATOM 843 N N . MET A 1 106 ? 8.759 -8.492 6.942 1.00 83.50 106 MET A N 1
ATOM 844 C CA . MET A 1 106 ? 7.679 -7.910 6.145 1.00 83.50 106 MET A CA 1
ATOM 845 C C . MET A 1 106 ? 8.135 -7.436 4.756 1.00 83.50 106 MET A C 1
ATOM 847 O O . MET A 1 106 ? 7.373 -7.548 3.808 1.00 83.50 106 MET A O 1
ATOM 851 N N . HIS A 1 107 ? 9.390 -7.000 4.626 1.00 80.88 107 HIS A N 1
ATOM 852 C CA . HIS A 1 107 ? 10.003 -6.537 3.377 1.00 80.88 107 HIS A CA 1
ATOM 853 C C . HIS A 1 107 ? 10.282 -7.649 2.343 1.00 80.88 107 HIS A C 1
ATOM 855 O O . HIS A 1 107 ? 10.568 -7.335 1.189 1.00 80.88 107 HIS A O 1
ATOM 861 N N . GLU A 1 108 ? 10.210 -8.928 2.733 1.00 81.25 108 GLU A N 1
ATOM 862 C CA . GLU A 1 108 ? 10.562 -10.065 1.869 1.00 81.25 108 GLU A CA 1
ATOM 863 C C . GLU A 1 108 ? 9.396 -10.544 0.991 1.00 81.25 108 GLU A C 1
ATOM 865 O O . GLU A 1 108 ? 9.632 -11.148 -0.055 1.00 81.25 108 GLU A O 1
ATOM 870 N N . SER A 1 109 ? 8.138 -10.308 1.392 1.00 88.56 109 SER A N 1
ATOM 871 C CA . SER A 1 109 ? 6.984 -10.873 0.682 1.00 88.56 109 SER A CA 1
ATOM 872 C C . SER A 1 109 ? 5.725 -10.011 0.714 1.00 88.56 109 SER A C 1
ATOM 874 O O . SER A 1 109 ? 5.387 -9.372 1.711 1.00 88.56 109 SER A O 1
ATOM 876 N N . GLU A 1 110 ? 4.972 -10.054 -0.387 1.00 91.06 110 GLU A N 1
ATOM 877 C CA . GLU A 1 110 ? 3.662 -9.407 -0.517 1.00 91.06 110 GLU A CA 1
ATOM 878 C C . GLU A 1 110 ? 2.670 -9.933 0.535 1.00 91.06 110 GLU A C 1
ATOM 880 O O . GLU A 1 110 ? 1.868 -9.179 1.091 1.00 91.06 110 GLU A O 1
ATOM 885 N N . GLU A 1 111 ? 2.742 -11.227 0.844 1.00 91.75 111 GLU A N 1
ATOM 886 C CA . GLU A 1 111 ? 1.894 -11.897 1.826 1.00 91.75 111 GLU A CA 1
ATOM 887 C C . GLU A 1 111 ? 2.079 -11.314 3.230 1.00 91.75 111 GLU A C 1
ATOM 889 O O . GLU A 1 111 ? 1.103 -11.178 3.969 1.00 91.75 111 GLU A O 1
ATOM 894 N N . SER A 1 112 ? 3.301 -10.916 3.590 1.00 91.81 112 SER A N 1
ATOM 895 C CA . SER A 1 112 ? 3.577 -10.317 4.898 1.00 91.81 112 SER A CA 1
ATOM 896 C C . SER A 1 112 ? 2.971 -8.918 5.021 1.00 91.81 112 SER A C 1
ATOM 898 O O . SER A 1 112 ? 2.390 -8.589 6.059 1.00 91.81 112 SER A O 1
ATOM 900 N N . TYR A 1 113 ? 3.026 -8.118 3.948 1.00 93.69 113 TYR A N 1
ATOM 901 C CA . TYR A 1 113 ? 2.323 -6.834 3.888 1.00 93.69 113 TYR A CA 1
ATOM 902 C C . TYR A 1 113 ? 0.809 -7.011 4.007 1.00 93.69 113 TYR A C 1
ATOM 904 O O . TYR A 1 113 ? 0.167 -6.312 4.793 1.00 93.69 113 TYR A O 1
ATOM 912 N N . LYS A 1 114 ? 0.244 -7.975 3.268 1.00 94.38 114 LYS A N 1
ATOM 913 C CA . LYS A 1 114 ? -1.183 -8.322 3.340 1.00 94.38 114 LYS A CA 1
ATOM 914 C C . LYS A 1 114 ? -1.585 -8.708 4.755 1.00 94.38 114 LYS A C 1
ATOM 916 O O . LYS A 1 114 ? -2.518 -8.125 5.294 1.00 94.38 114 LYS A O 1
ATOM 921 N N . ALA A 1 115 ? -0.862 -9.634 5.381 1.00 93.38 115 ALA A N 1
ATOM 922 C CA . ALA A 1 115 ? -1.161 -10.097 6.732 1.00 93.38 115 ALA A CA 1
ATOM 923 C C . ALA A 1 115 ? -1.172 -8.947 7.752 1.00 93.38 115 ALA A C 1
ATOM 925 O O . ALA A 1 115 ? -2.106 -8.848 8.551 1.00 93.38 115 ALA A O 1
ATOM 926 N N . TYR A 1 116 ? -0.180 -8.052 7.693 1.00 95.44 116 TYR A N 1
ATOM 927 C CA . TYR A 1 116 ? -0.114 -6.878 8.563 1.00 95.44 116 TYR A CA 1
ATOM 928 C C . TYR A 1 116 ? -1.296 -5.926 8.341 1.00 95.44 116 TYR A C 1
ATOM 930 O O . TYR A 1 116 ? -2.012 -5.590 9.286 1.00 95.44 116 TYR A O 1
ATOM 938 N N . ILE A 1 117 ? -1.543 -5.531 7.088 1.00 95.88 117 ILE A N 1
ATOM 939 C CA . ILE A 1 117 ? -2.615 -4.591 6.740 1.00 95.88 117 ILE A CA 1
ATOM 940 C C . ILE A 1 117 ? -3.987 -5.170 7.094 1.00 95.88 117 ILE A C 1
ATOM 942 O O . ILE A 1 117 ? -4.806 -4.474 7.691 1.00 95.88 117 ILE A O 1
ATOM 946 N N . HIS A 1 118 ? -4.231 -6.448 6.800 1.00 95.38 118 HIS A N 1
ATOM 947 C CA . HIS A 1 118 ? -5.476 -7.128 7.152 1.00 95.38 118 HIS A CA 1
ATOM 948 C C . HIS A 1 118 ? -5.696 -7.164 8.669 1.00 95.38 118 HIS A C 1
ATOM 950 O O . HIS A 1 118 ? -6.798 -6.883 9.140 1.00 95.38 118 HIS A O 1
ATOM 956 N N . ALA A 1 119 ? -4.655 -7.474 9.449 1.00 94.88 119 ALA A N 1
ATOM 957 C CA . ALA A 1 119 ? -4.750 -7.513 10.905 1.00 94.88 119 ALA A CA 1
ATOM 958 C C . ALA A 1 119 ? -5.125 -6.143 11.489 1.00 94.88 119 ALA A C 1
ATOM 960 O O . ALA A 1 119 ? -6.044 -6.064 12.308 1.00 94.88 119 ALA A O 1
ATOM 961 N N . VAL A 1 120 ? -4.445 -5.083 11.036 1.00 95.88 120 VAL A N 1
ATOM 962 C CA . VAL A 1 120 ? -4.700 -3.692 11.438 1.00 95.88 120 VAL A CA 1
ATOM 963 C C . VAL A 1 120 ? -6.102 -3.252 11.034 1.00 95.88 120 VAL A C 1
ATOM 965 O O . VAL A 1 120 ? -6.851 -2.746 11.869 1.00 95.88 120 VAL A O 1
ATOM 968 N N . LEU A 1 121 ? -6.475 -3.459 9.772 1.00 95.38 121 LEU A N 1
ATOM 969 C CA . LEU A 1 121 ? -7.766 -3.035 9.250 1.00 95.38 121 LEU A CA 1
ATOM 970 C C . LEU A 1 121 ? -8.918 -3.703 9.999 1.00 95.38 121 LEU A C 1
ATOM 972 O O . LEU A 1 121 ? -9.834 -3.024 10.454 1.00 95.38 121 LEU A O 1
ATOM 976 N N . GLY A 1 122 ? -8.857 -5.025 10.163 1.00 94.00 122 GLY A N 1
ATOM 977 C CA . GLY A 1 122 ? -9.899 -5.756 10.869 1.00 94.00 122 GLY A CA 1
ATOM 978 C C . GLY A 1 122 ? -10.059 -5.308 12.316 1.00 94.00 122 GLY A C 1
ATOM 979 O O . GLY A 1 122 ? -11.183 -5.250 12.805 1.00 94.00 122 GLY A O 1
ATOM 980 N N . PHE A 1 123 ? -8.967 -4.904 12.975 1.00 95.25 123 PHE A N 1
ATOM 981 C CA . PHE A 1 123 ? -9.027 -4.402 14.344 1.00 95.25 123 PHE A CA 1
ATOM 982 C C . PHE A 1 123 ? -9.869 -3.127 14.393 1.00 95.25 123 PHE A C 1
ATOM 984 O O . PHE A 1 123 ? -10.794 -3.037 15.192 1.00 95.25 123 PHE A O 1
ATOM 991 N N . PHE A 1 124 ? -9.600 -2.168 13.506 1.00 95.12 124 PHE A N 1
ATOM 992 C CA . PHE A 1 124 ? -10.336 -0.904 13.477 1.00 95.12 124 PHE A CA 1
ATOM 993 C C . PHE A 1 124 ? -11.788 -1.064 13.015 1.00 95.12 124 PHE A C 1
ATOM 995 O O . PHE A 1 124 ? -12.670 -0.46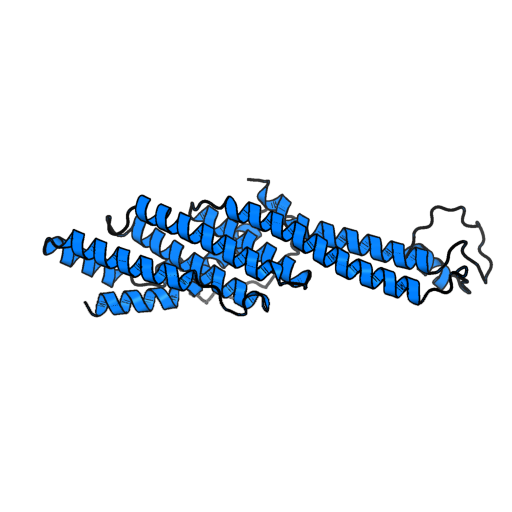3 13.620 1.00 95.12 124 PHE A O 1
ATOM 1002 N N . ILE A 1 125 ? -12.064 -1.938 12.042 1.00 92.88 125 ILE A N 1
ATOM 1003 C CA . ILE A 1 125 ? -13.441 -2.265 11.630 1.00 92.88 125 ILE A CA 1
ATOM 1004 C C . ILE A 1 125 ? -14.253 -2.823 12.806 1.00 92.88 125 ILE A C 1
ATOM 1006 O O . ILE A 1 125 ? -15.420 -2.475 12.990 1.00 92.88 125 ILE A O 1
ATOM 1010 N N . LEU A 1 126 ? -13.639 -3.685 13.616 1.00 92.25 126 LEU A N 1
ATOM 1011 C CA . LEU A 1 126 ? -14.277 -4.248 14.800 1.00 92.25 126 LEU A CA 1
ATOM 1012 C C . LEU A 1 126 ? -14.547 -3.195 15.873 1.00 92.25 126 LEU A C 1
ATOM 1014 O O . LEU A 1 126 ? -15.633 -3.177 16.450 1.00 92.25 126 LEU A O 1
ATOM 1018 N N . GLU A 1 127 ? -13.592 -2.305 16.134 1.00 92.75 127 GLU A N 1
ATOM 1019 C CA . GLU A 1 127 ? -13.802 -1.230 17.105 1.00 92.75 127 GLU A CA 1
ATOM 1020 C C . GLU A 1 127 ? -14.861 -0.227 16.639 1.00 92.75 127 GLU A C 1
ATOM 1022 O O . GLU A 1 127 ? -15.644 0.243 17.463 1.00 92.75 127 GLU A O 1
ATOM 1027 N N . ASP A 1 128 ? -14.938 0.063 15.338 1.00 91.75 128 ASP A N 1
ATOM 1028 C CA . ASP A 1 128 ? -16.006 0.891 14.772 1.00 91.75 128 ASP A CA 1
ATOM 1029 C C . ASP A 1 128 ? -17.380 0.222 14.929 1.00 91.75 128 ASP A C 1
ATOM 1031 O O . ASP A 1 128 ? -18.349 0.853 15.356 1.00 91.75 128 ASP A O 1
ATOM 1035 N N . HIS A 1 129 ? -17.467 -1.094 14.713 1.00 90.69 129 HIS A N 1
ATOM 1036 C CA . HIS A 1 129 ? -18.696 -1.837 14.985 1.00 90.69 129 HIS A CA 1
ATOM 1037 C C . HIS A 1 129 ? -19.118 -1.726 16.457 1.00 90.69 129 HIS A C 1
ATOM 1039 O O . HIS A 1 129 ? -20.282 -1.436 16.750 1.00 90.69 129 HIS A O 1
ATOM 1045 N N . VAL A 1 130 ? -18.183 -1.903 17.397 1.00 91.25 130 VAL A N 1
ATOM 1046 C CA . VAL A 1 130 ? -18.457 -1.779 18.839 1.00 91.25 130 VAL A CA 1
ATOM 1047 C C . VAL A 1 130 ? -18.811 -0.341 19.228 1.00 91.25 130 VAL A C 1
ATOM 1049 O O . VAL A 1 130 ? -19.668 -0.150 20.088 1.00 91.25 130 VAL A O 1
ATOM 1052 N N . LEU A 1 131 ? -18.224 0.675 18.593 1.00 91.81 131 LEU A N 1
ATOM 1053 C CA . LEU A 1 131 ? -18.617 2.074 18.777 1.00 91.81 131 LEU A CA 1
ATOM 1054 C C . LEU A 1 131 ? -20.097 2.286 18.418 1.00 91.81 131 LEU A C 1
ATOM 1056 O O . LEU A 1 131 ? -20.833 2.904 19.188 1.00 91.81 131 LEU A O 1
ATOM 1060 N N . ASN A 1 132 ? -20.541 1.728 17.291 1.00 89.88 132 ASN A N 1
ATOM 1061 C CA . ASN A 1 132 ? -21.902 1.910 16.781 1.00 89.88 132 ASN A CA 1
ATOM 1062 C C . ASN A 1 132 ? -22.963 1.095 17.547 1.00 89.88 132 ASN A C 1
ATOM 1064 O O . ASN A 1 132 ? -24.131 1.475 17.592 1.00 89.88 132 ASN A O 1
ATOM 1068 N N . THR A 1 133 ? -22.575 -0.013 18.180 1.00 90.00 133 THR A N 1
ATOM 1069 C CA . THR A 1 133 ? -23.508 -0.972 18.809 1.00 90.00 133 THR A CA 1
ATOM 1070 C C . THR A 1 133 ? -23.405 -1.040 20.337 1.00 90.00 133 THR A C 1
ATOM 1072 O O . THR A 1 133 ? -24.365 -1.392 21.023 1.00 90.00 133 THR A O 1
ATOM 1075 N N . GLY A 1 134 ? -22.256 -0.673 20.904 1.00 83.62 134 GLY A N 1
ATOM 1076 C CA . GLY A 1 134 ? -21.885 -0.895 22.303 1.00 83.62 134 GLY A CA 1
ATOM 1077 C C . GLY A 1 134 ? -22.425 0.123 23.306 1.00 83.62 134 GLY A C 1
ATOM 1078 O O . GLY A 1 134 ? -21.914 0.169 24.420 1.00 83.62 134 GLY A O 1
ATOM 1079 N N . LYS A 1 135 ? -23.417 0.952 22.945 1.00 82.94 135 LYS A N 1
ATOM 1080 C CA . LYS A 1 135 ? -24.098 1.915 23.842 1.00 82.94 135 LYS A CA 1
ATOM 1081 C C . LYS A 1 135 ? -23.141 2.728 24.742 1.00 82.94 135 LYS A C 1
ATOM 1083 O O . LYS A 1 135 ? -23.369 2.845 25.942 1.00 82.94 135 LYS A O 1
ATOM 1088 N N . GLY A 1 136 ? -22.065 3.273 24.170 1.00 85.25 136 GLY A N 1
ATOM 1089 C CA . GLY A 1 136 ? -21.078 4.090 24.895 1.00 85.25 136 GLY A CA 1
ATOM 1090 C C . GLY A 1 136 ? -19.881 3.328 25.480 1.00 85.25 136 GLY A C 1
ATOM 1091 O O . GLY A 1 136 ? -18.993 3.953 26.062 1.00 85.25 136 GLY A O 1
ATOM 1092 N N . LEU A 1 137 ? -19.789 2.005 25.277 1.00 89.50 137 LEU A N 1
ATOM 1093 C CA . LEU A 1 137 ? -18.616 1.207 25.667 1.00 89.50 137 LEU A CA 1
ATOM 1094 C C . LEU A 1 137 ? -17.311 1.797 25.110 1.00 89.50 137 LEU A C 1
ATOM 1096 O O . LEU A 1 137 ? -16.310 1.918 25.821 1.00 89.50 137 LEU A O 1
ATOM 1100 N N . ILE A 1 138 ? -17.357 2.239 23.856 1.00 92.19 138 ILE A N 1
ATOM 1101 C CA . ILE A 1 138 ? -16.318 3.025 23.195 1.00 92.19 138 ILE A CA 1
ATOM 1102 C C . ILE A 1 138 ? -16.906 4.393 22.847 1.00 92.19 138 ILE A C 1
ATOM 1104 O O . ILE A 1 138 ? -18.075 4.496 22.481 1.00 92.19 138 ILE A O 1
ATOM 1108 N N . THR A 1 139 ? -16.095 5.442 22.961 1.00 92.25 139 THR A N 1
ATOM 1109 C CA . THR A 1 139 ? -16.448 6.787 22.499 1.00 92.25 139 THR A CA 1
ATOM 1110 C C . THR A 1 139 ? -15.734 7.096 21.192 1.00 92.25 139 THR A C 1
ATOM 1112 O O . THR A 1 139 ? -14.649 6.575 20.928 1.00 92.25 139 THR A O 1
ATOM 1115 N N . ARG A 1 140 ? -16.315 7.988 20.381 1.00 92.44 140 ARG A N 1
ATOM 1116 C CA . ARG A 1 140 ? -15.692 8.405 19.120 1.00 92.44 140 ARG A CA 1
ATOM 1117 C C . ARG A 1 140 ? -14.297 9.000 19.343 1.00 92.44 140 ARG A C 1
ATOM 1119 O O . ARG A 1 140 ? -13.363 8.606 18.661 1.00 92.44 140 ARG A O 1
ATOM 1126 N N . ALA A 1 141 ? -14.148 9.835 20.374 1.00 93.75 141 ALA A N 1
ATOM 1127 C CA . ALA A 1 141 ? -12.862 10.409 20.773 1.00 93.75 141 ALA A CA 1
ATOM 1128 C C . ALA A 1 141 ? -11.800 9.339 21.088 1.00 93.75 141 ALA A C 1
ATOM 1130 O O . ALA A 1 141 ? -10.682 9.430 20.599 1.00 93.75 141 ALA A O 1
ATOM 1131 N N . PHE A 1 142 ? -12.157 8.285 21.835 1.00 93.44 142 PHE A N 1
ATOM 1132 C CA . PHE A 1 142 ? -11.223 7.192 22.128 1.00 93.44 142 PHE A CA 1
ATOM 1133 C C . PHE A 1 142 ? -10.750 6.483 20.852 1.00 93.44 142 PHE A C 1
ATOM 1135 O O . PHE A 1 142 ? -9.566 6.172 20.718 1.00 93.44 142 PHE A O 1
ATOM 1142 N N . LEU A 1 143 ? -11.672 6.215 19.921 1.00 94.50 143 LEU A N 1
ATOM 1143 C CA . LEU A 1 143 ? -11.338 5.538 18.671 1.00 94.50 143 LEU A CA 1
ATOM 1144 C C . LEU A 1 143 ? -10.477 6.423 17.760 1.00 94.50 143 LEU A C 1
ATOM 1146 O O . LEU A 1 143 ? -9.510 5.926 17.186 1.00 94.50 143 LEU A O 1
ATOM 1150 N N . ASP A 1 144 ? -10.785 7.718 17.671 1.00 93.94 144 ASP A N 1
ATOM 1151 C CA . ASP A 1 144 ? -10.016 8.683 16.880 1.00 93.94 144 ASP A CA 1
ATOM 1152 C C . ASP A 1 144 ? -8.592 8.878 17.444 1.00 93.94 144 ASP A C 1
ATOM 1154 O O . ASP A 1 144 ? -7.626 8.876 16.678 1.00 93.94 144 ASP A O 1
ATOM 1158 N N . ASP A 1 145 ? -8.426 8.946 18.771 1.00 94.00 145 ASP A N 1
ATOM 1159 C CA . ASP A 1 145 ? -7.107 9.017 19.422 1.00 94.00 145 ASP A CA 1
ATOM 1160 C C . ASP A 1 145 ? -6.278 7.750 19.160 1.00 94.00 145 ASP A C 1
ATOM 1162 O O . ASP A 1 145 ? -5.086 7.809 18.830 1.00 94.00 145 ASP A O 1
ATOM 1166 N N . MET A 1 146 ? -6.916 6.580 19.269 1.00 94.94 146 MET A N 1
ATOM 1167 C CA . MET A 1 146 ? -6.275 5.299 18.982 1.00 94.94 146 MET A CA 1
ATOM 1168 C C . MET A 1 146 ? -5.883 5.184 17.505 1.00 94.94 146 MET A C 1
ATOM 1170 O O . MET A 1 146 ? -4.782 4.710 17.211 1.00 94.94 146 MET A O 1
ATOM 1174 N N . TRP A 1 147 ? -6.743 5.642 16.589 1.00 96.00 147 TRP A N 1
ATOM 1175 C CA . TRP A 1 147 ? -6.455 5.688 15.157 1.00 96.00 147 TRP A CA 1
ATOM 1176 C C . TRP A 1 147 ? -5.299 6.636 14.842 1.00 96.00 147 TRP A C 1
ATOM 1178 O O . TRP A 1 147 ? -4.397 6.252 14.110 1.00 96.00 147 TRP A O 1
ATOM 1188 N N . SER A 1 148 ? -5.257 7.830 15.437 1.00 94.44 148 SER A N 1
ATOM 1189 C CA . SER A 1 148 ? -4.169 8.796 15.231 1.00 94.44 148 SER A CA 1
ATOM 1190 C C . SER A 1 148 ? -2.795 8.206 15.590 1.00 94.44 148 SER A C 1
ATOM 1192 O O . SER A 1 148 ? -1.849 8.257 14.799 1.00 94.44 148 SER A O 1
ATOM 1194 N N . MET A 1 149 ? -2.701 7.541 16.747 1.00 94.19 149 MET A N 1
ATOM 1195 C CA . MET A 1 149 ? -1.481 6.844 17.173 1.00 94.19 149 MET A CA 1
ATOM 1196 C C . MET A 1 149 ? -1.143 5.657 16.264 1.00 94.19 149 MET A C 1
ATOM 1198 O O . MET A 1 149 ? 0.022 5.447 15.917 1.00 94.19 149 MET A O 1
ATOM 1202 N N . ALA A 1 150 ? -2.153 4.881 15.872 1.00 95.88 150 ALA A N 1
ATOM 1203 C CA . ALA A 1 150 ? -1.979 3.743 14.983 1.00 95.88 150 ALA A CA 1
ATOM 1204 C C . ALA A 1 150 ? -1.490 4.162 13.599 1.00 95.88 150 ALA A C 1
ATOM 1206 O O . ALA A 1 150 ? -0.537 3.578 13.097 1.00 95.88 150 ALA A O 1
ATOM 1207 N N . LEU A 1 151 ? -2.086 5.199 13.019 1.00 95.69 151 LEU A N 1
ATOM 1208 C CA . LEU A 1 151 ? -1.757 5.728 11.703 1.00 95.69 151 LEU A CA 1
ATOM 1209 C C . LEU A 1 151 ? -0.288 6.136 11.618 1.00 95.69 151 LEU A C 1
ATOM 1211 O O . LEU A 1 151 ? 0.394 5.738 10.678 1.00 95.69 151 LEU A O 1
ATOM 1215 N N . SER A 1 152 ? 0.227 6.835 12.634 1.00 94.62 152 SER A N 1
ATOM 1216 C CA . SER A 1 152 ? 1.655 7.159 12.715 1.00 94.62 152 SER A CA 1
ATOM 1217 C C . SER A 1 152 ? 2.532 5.900 12.709 1.00 94.62 152 SER A C 1
ATOM 1219 O O . SER A 1 152 ? 3.506 5.836 11.964 1.00 94.62 152 SER A O 1
ATOM 1221 N N . LYS A 1 153 ? 2.168 4.861 13.473 1.00 95.19 153 LYS A N 1
ATOM 1222 C CA . LYS A 1 153 ? 2.924 3.597 13.503 1.00 95.19 153 LYS A CA 1
ATOM 1223 C C . LYS A 1 153 ? 2.847 2.813 12.198 1.00 95.19 153 LYS A C 1
ATOM 1225 O O . LYS A 1 153 ? 3.856 2.253 11.787 1.00 95.19 153 LYS A O 1
ATOM 1230 N N . ILE A 1 154 ? 1.676 2.775 11.565 1.00 95.69 154 ILE A N 1
ATOM 1231 C CA . ILE A 1 154 ? 1.454 2.101 10.282 1.00 95.69 154 ILE A CA 1
ATOM 1232 C C . ILE A 1 154 ? 2.321 2.752 9.208 1.00 95.69 154 ILE A C 1
ATOM 1234 O O . ILE A 1 154 ? 3.013 2.044 8.484 1.00 95.69 154 ILE A O 1
ATOM 1238 N N . VAL A 1 155 ? 2.325 4.088 9.137 1.00 95.12 155 VAL A N 1
ATOM 1239 C CA . VAL A 1 155 ? 3.170 4.839 8.200 1.00 95.12 155 VAL A CA 1
ATOM 1240 C C . VAL A 1 155 ? 4.639 4.503 8.434 1.00 95.12 155 VAL A C 1
ATOM 1242 O O . VAL A 1 155 ? 5.284 4.011 7.515 1.00 95.12 155 VAL A O 1
ATOM 1245 N N . THR A 1 156 ? 5.141 4.636 9.665 1.00 94.56 156 THR A N 1
ATOM 1246 C CA . THR A 1 156 ? 6.544 4.325 9.984 1.00 94.56 156 THR A CA 1
ATOM 1247 C C . THR A 1 156 ? 6.919 2.879 9.651 1.00 94.56 156 THR A C 1
ATOM 1249 O O . THR A 1 156 ? 8.000 2.629 9.118 1.00 94.56 156 THR A O 1
ATOM 1252 N N . ALA A 1 157 ? 6.044 1.913 9.946 1.00 94.00 157 ALA A N 1
ATOM 1253 C CA . ALA A 1 157 ? 6.281 0.506 9.641 1.00 94.00 157 ALA A CA 1
ATOM 1254 C C . ALA A 1 157 ? 6.356 0.266 8.127 1.00 94.00 157 ALA A C 1
ATOM 1256 O O . ALA A 1 157 ? 7.317 -0.333 7.645 1.00 94.00 157 ALA A O 1
ATOM 1257 N N . LEU A 1 158 ? 5.378 0.772 7.370 1.00 93.94 158 LEU A N 1
ATOM 1258 C CA . LEU A 1 158 ? 5.345 0.620 5.918 1.00 93.94 158 LEU A CA 1
ATOM 1259 C C . LEU A 1 158 ? 6.539 1.309 5.250 1.00 93.94 158 LEU A C 1
ATOM 1261 O O . LEU A 1 158 ? 7.187 0.658 4.437 1.00 93.94 158 LEU A O 1
ATOM 1265 N N . GLN A 1 159 ? 6.870 2.548 5.645 1.00 92.56 159 GLN A N 1
ATOM 1266 C CA . GLN A 1 159 ? 8.045 3.295 5.165 1.00 92.56 159 GLN A CA 1
ATOM 1267 C C . GLN A 1 159 ? 9.330 2.496 5.369 1.00 92.56 159 GLN A C 1
ATOM 1269 O O . GLN A 1 159 ? 10.091 2.271 4.427 1.00 92.56 159 GLN A O 1
ATOM 1274 N N . THR A 1 160 ? 9.549 2.036 6.605 1.00 92.44 160 THR A N 1
ATOM 1275 C CA . THR A 1 160 ? 10.767 1.321 6.995 1.00 92.44 160 THR A CA 1
ATOM 1276 C C . THR A 1 160 ? 10.931 0.050 6.174 1.00 92.44 160 THR A C 1
ATOM 1278 O O . THR A 1 160 ? 11.989 -0.177 5.602 1.00 92.44 160 THR A O 1
ATOM 1281 N N . HIS A 1 161 ? 9.883 -0.770 6.069 1.00 89.75 161 HIS A N 1
ATOM 1282 C CA . HIS A 1 161 ? 9.974 -2.026 5.332 1.00 89.75 161 HIS A CA 1
ATOM 1283 C C . HIS A 1 161 ? 10.061 -1.815 3.816 1.00 89.75 161 HIS A C 1
ATOM 1285 O O . HIS A 1 161 ? 10.822 -2.527 3.165 1.00 89.75 161 HIS A O 1
ATOM 1291 N N . SER A 1 162 ? 9.353 -0.827 3.251 1.00 90.69 162 SER A N 1
ATOM 1292 C CA . SER A 1 162 ? 9.415 -0.568 1.807 1.00 90.69 162 SER A CA 1
ATOM 1293 C C . SER A 1 162 ? 10.767 -0.022 1.354 1.00 90.69 162 SER A C 1
ATOM 1295 O O . SER A 1 162 ? 11.169 -0.293 0.227 1.00 90.69 162 SER A O 1
ATOM 1297 N N . ALA A 1 163 ? 11.487 0.698 2.221 1.00 90.50 163 ALA A N 1
ATOM 1298 C CA . ALA A 1 163 ? 12.817 1.223 1.911 1.00 90.50 163 ALA A CA 1
ATOM 1299 C C . ALA A 1 163 ? 13.855 0.114 1.648 1.00 90.50 163 ALA A C 1
ATOM 1301 O O . ALA A 1 163 ? 14.798 0.320 0.887 1.00 90.50 163 ALA A O 1
ATOM 1302 N N . TYR A 1 164 ? 13.675 -1.077 2.232 1.00 88.94 164 TYR A N 1
ATOM 1303 C CA . TYR A 1 164 ? 14.544 -2.234 1.982 1.00 88.94 164 TYR A CA 1
ATOM 1304 C C . TYR A 1 164 ? 14.176 -3.011 0.710 1.00 88.94 164 TYR A C 1
ATOM 1306 O O . TYR A 1 164 ? 14.941 -3.873 0.277 1.00 88.94 164 TYR A O 1
ATOM 1314 N N . CYS A 1 165 ? 13.021 -2.738 0.095 1.00 89.50 165 CYS A N 1
ATOM 1315 C CA . CYS A 1 165 ? 12.609 -3.431 -1.119 1.00 89.50 165 CYS A CA 1
ATOM 1316 C C . CYS A 1 165 ? 13.425 -2.937 -2.320 1.00 89.50 165 CYS A C 1
ATOM 1318 O O . CYS A 1 165 ? 13.374 -1.763 -2.672 1.00 89.50 165 CYS A O 1
ATOM 1320 N N . THR A 1 166 ? 14.124 -3.850 -2.992 1.00 90.38 166 THR A N 1
ATOM 1321 C CA . THR A 1 166 ? 14.885 -3.577 -4.226 1.00 90.38 166 THR A CA 1
ATOM 1322 C C . THR A 1 166 ? 14.223 -4.162 -5.476 1.00 90.38 166 THR A C 1
ATOM 1324 O O . THR A 1 166 ? 14.689 -3.952 -6.595 1.00 90.38 166 THR A O 1
ATOM 1327 N N . ASP A 1 167 ? 13.111 -4.881 -5.313 1.00 91.06 167 ASP A N 1
ATOM 1328 C CA . ASP A 1 167 ? 12.317 -5.407 -6.417 1.00 91.06 167 ASP A CA 1
ATOM 1329 C C . ASP A 1 167 ? 11.218 -4.413 -6.815 1.00 91.06 167 ASP A C 1
ATOM 1331 O O . ASP A 1 167 ? 10.222 -4.221 -6.114 1.00 91.06 167 ASP A O 1
ATOM 1335 N N . ALA A 1 168 ? 11.382 -3.817 -7.997 1.00 92.25 168 ALA A N 1
ATOM 1336 C CA . ALA A 1 168 ? 10.410 -2.920 -8.611 1.00 92.25 168 ALA A CA 1
ATOM 1337 C C . ALA A 1 168 ? 9.000 -3.542 -8.707 1.00 92.25 168 ALA A C 1
ATOM 1339 O O . ALA A 1 168 ? 7.998 -2.845 -8.551 1.00 92.25 168 ALA A O 1
ATOM 1340 N N . THR A 1 169 ? 8.888 -4.850 -8.951 1.00 91.75 169 THR A N 1
ATOM 1341 C CA . THR A 1 169 ? 7.584 -5.516 -9.071 1.00 91.75 169 THR A CA 1
ATOM 1342 C C . THR A 1 169 ? 6.887 -5.659 -7.720 1.00 91.75 169 THR A C 1
ATOM 1344 O O . THR A 1 169 ? 5.682 -5.412 -7.630 1.00 91.75 169 THR A O 1
ATOM 1347 N N . LEU A 1 170 ? 7.640 -5.972 -6.663 1.00 92.12 170 LEU A N 1
ATOM 1348 C CA . LEU A 1 170 ? 7.138 -6.003 -5.292 1.00 92.12 170 LEU A CA 1
ATOM 1349 C C . LEU A 1 170 ? 6.692 -4.610 -4.830 1.00 92.12 170 LEU A C 1
ATOM 1351 O O . LEU A 1 170 ? 5.609 -4.481 -4.266 1.00 92.12 170 LEU A O 1
ATOM 1355 N N . ILE A 1 171 ? 7.456 -3.557 -5.140 1.00 93.19 171 ILE A N 1
ATOM 1356 C CA . ILE A 1 171 ? 7.086 -2.171 -4.808 1.00 93.19 171 ILE A CA 1
ATOM 1357 C C . ILE A 1 171 ? 5.736 -1.784 -5.433 1.00 93.19 171 ILE A C 1
ATOM 1359 O O . ILE A 1 171 ? 4.895 -1.188 -4.759 1.00 93.19 171 ILE 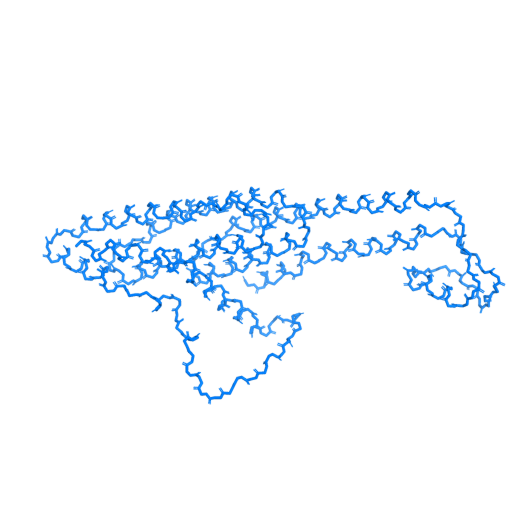A O 1
ATOM 1363 N N . LEU A 1 172 ? 5.484 -2.163 -6.691 1.00 92.12 172 LEU A N 1
ATOM 1364 C CA . LEU A 1 172 ? 4.186 -1.924 -7.337 1.00 92.12 172 LEU A CA 1
ATOM 1365 C C . LEU A 1 172 ? 3.042 -2.669 -6.634 1.00 92.12 172 LEU A C 1
ATOM 1367 O O . LEU A 1 172 ? 1.981 -2.092 -6.413 1.00 92.12 172 LEU A O 1
ATOM 1371 N N . LYS A 1 173 ? 3.262 -3.922 -6.225 1.00 92.31 173 LYS A N 1
ATOM 1372 C CA . LYS A 1 173 ? 2.268 -4.698 -5.465 1.00 92.31 173 LYS A CA 1
ATOM 1373 C C . LYS A 1 173 ? 1.975 -4.071 -4.100 1.00 92.31 173 LYS A C 1
ATOM 1375 O O . LYS A 1 173 ? 0.816 -3.990 -3.700 1.00 92.31 173 LYS A O 1
ATOM 1380 N N . ILE A 1 174 ? 3.006 -3.583 -3.406 1.00 92.94 174 ILE A N 1
ATOM 1381 C CA . ILE A 1 174 ? 2.863 -2.851 -2.139 1.00 92.94 174 ILE A CA 1
ATOM 1382 C C . ILE A 1 174 ? 2.063 -1.560 -2.361 1.00 92.94 174 ILE A C 1
ATOM 1384 O O . ILE A 1 174 ? 1.146 -1.278 -1.591 1.00 92.94 174 ILE A O 1
ATOM 1388 N N . LYS A 1 175 ? 2.347 -0.809 -3.435 1.00 92.44 175 LYS A N 1
ATOM 1389 C CA . LYS A 1 175 ? 1.584 0.389 -3.824 1.00 92.44 175 LYS A CA 1
ATOM 1390 C C . LYS A 1 175 ? 0.100 0.062 -3.985 1.00 92.44 175 LYS A C 1
ATOM 1392 O O . LYS A 1 175 ? -0.735 0.718 -3.366 1.00 92.44 175 LYS A O 1
ATOM 1397 N N . ASP A 1 176 ? -0.229 -0.954 -4.779 1.00 91.62 176 ASP A N 1
ATOM 1398 C CA . ASP A 1 176 ? -1.617 -1.358 -5.033 1.00 91.62 176 ASP A CA 1
ATOM 1399 C C . ASP A 1 176 ? -2.333 -1.775 -3.743 1.00 91.62 176 ASP A C 1
ATOM 1401 O O . ASP A 1 176 ? -3.492 -1.416 -3.518 1.00 91.62 176 ASP A O 1
ATOM 1405 N N . LEU A 1 177 ? -1.627 -2.480 -2.858 1.00 93.69 177 LEU A N 1
ATOM 1406 C CA . LEU A 1 177 ? -2.155 -2.900 -1.568 1.00 93.69 177 LEU A CA 1
ATOM 1407 C C . LEU A 1 177 ? -2.431 -1.710 -0.634 1.00 93.69 177 LEU A C 1
ATOM 1409 O O . LEU A 1 177 ? -3.498 -1.656 -0.022 1.00 93.69 177 LEU A O 1
ATOM 1413 N N . ILE A 1 178 ? -1.514 -0.738 -0.551 1.00 93.38 178 ILE A N 1
ATOM 1414 C CA . ILE A 1 178 ? -1.705 0.494 0.233 1.00 93.38 178 ILE A CA 1
ATOM 1415 C C . ILE A 1 178 ? -2.863 1.318 -0.342 1.00 93.38 178 ILE A C 1
ATOM 1417 O O . ILE A 1 178 ? -3.684 1.834 0.413 1.00 93.38 178 ILE A O 1
ATOM 1421 N N . MET A 1 179 ? -2.982 1.406 -1.667 1.00 91.88 179 MET A N 1
ATOM 1422 C CA . MET A 1 179 ? -4.091 2.104 -2.326 1.00 91.88 179 MET A CA 1
ATOM 1423 C C . MET A 1 179 ? -5.445 1.463 -1.995 1.00 91.88 179 MET A C 1
ATOM 1425 O O . MET A 1 179 ? -6.393 2.172 -1.651 1.00 91.88 179 MET A O 1
ATOM 1429 N N . LEU A 1 180 ? -5.534 0.129 -2.027 1.00 92.69 180 LEU A N 1
ATOM 1430 C CA . LEU A 1 180 ? -6.745 -0.596 -1.631 1.00 92.69 180 LEU A CA 1
ATOM 1431 C C . LEU A 1 180 ? -7.052 -0.421 -0.136 1.00 92.69 180 LEU A C 1
ATOM 1433 O O . LEU A 1 180 ? -8.211 -0.247 0.245 1.00 92.69 180 LEU A O 1
ATOM 1437 N N . PHE A 1 181 ? -6.024 -0.414 0.712 1.00 94.50 181 PHE A N 1
ATOM 1438 C CA . PHE A 1 181 ? -6.166 -0.147 2.141 1.00 94.50 181 PHE A CA 1
ATOM 1439 C C . PHE A 1 181 ? -6.720 1.260 2.401 1.00 94.50 181 PHE A C 1
ATOM 1441 O O . PHE A 1 181 ? -7.694 1.408 3.136 1.00 94.50 181 PHE A O 1
ATOM 1448 N N . CYS A 1 182 ? -6.183 2.278 1.724 1.00 92.44 182 CYS A N 1
ATOM 1449 C CA . CYS A 1 182 ? -6.685 3.652 1.755 1.00 92.44 182 CYS A CA 1
ATOM 1450 C C . CYS A 1 182 ? -8.154 3.748 1.328 1.00 92.44 182 CYS A C 1
ATOM 1452 O O . CYS A 1 182 ? -8.947 4.400 2.008 1.00 92.44 182 CYS A O 1
ATOM 1454 N N . ALA A 1 183 ? -8.528 3.101 0.220 1.00 91.62 183 ALA A N 1
ATOM 1455 C CA . ALA A 1 183 ? -9.910 3.078 -0.255 1.00 91.62 183 ALA A CA 1
ATOM 1456 C C . ALA A 1 183 ? -10.847 2.431 0.776 1.00 91.62 183 ALA A C 1
ATOM 1458 O O . ALA A 1 183 ? -11.902 2.981 1.088 1.00 91.62 183 ALA A O 1
ATOM 1459 N N . THR A 1 184 ? -10.419 1.313 1.366 1.00 92.31 184 THR A N 1
ATOM 1460 C CA . THR A 1 184 ? -11.206 0.595 2.375 1.00 92.31 184 THR A CA 1
ATOM 1461 C C . THR A 1 184 ? -11.388 1.454 3.626 1.00 92.31 184 THR A C 1
ATOM 1463 O O . THR A 1 184 ? -12.510 1.665 4.067 1.00 92.31 184 THR A O 1
ATOM 1466 N N . LEU A 1 185 ? -10.316 2.047 4.157 1.00 92.19 185 LEU A N 1
ATOM 1467 C CA . LEU A 1 185 ? -10.378 2.961 5.304 1.00 92.19 185 LEU A CA 1
ATOM 1468 C C . LEU A 1 185 ? -11.278 4.179 5.053 1.00 92.19 185 LEU A C 1
ATOM 1470 O O . LEU A 1 185 ? -12.016 4.582 5.952 1.00 92.19 185 LEU A O 1
ATOM 1474 N N . LYS A 1 186 ? -11.249 4.745 3.837 1.00 90.50 186 LYS A N 1
ATOM 1475 C CA . LYS A 1 186 ? -12.123 5.862 3.441 1.00 90.50 186 LYS A CA 1
ATOM 1476 C C . LYS A 1 186 ? -13.601 5.463 3.516 1.00 90.50 186 LYS A C 1
ATOM 1478 O O . LYS A 1 186 ? -14.401 6.264 3.992 1.00 90.50 186 LYS A O 1
ATOM 1483 N N . ASN A 1 187 ? -13.952 4.233 3.126 1.00 88.69 187 ASN A N 1
ATOM 1484 C CA . ASN A 1 187 ? -15.323 3.713 3.233 1.00 88.69 187 ASN A CA 1
ATOM 1485 C C . ASN A 1 187 ? -15.802 3.597 4.691 1.00 88.69 187 ASN A C 1
ATOM 1487 O O . ASN A 1 187 ? -16.981 3.806 4.958 1.00 88.69 187 ASN A O 1
ATOM 1491 N N . TYR A 1 188 ? -14.892 3.333 5.633 1.00 87.62 188 TYR A N 1
ATOM 1492 C CA . TYR A 1 188 ? -15.174 3.319 7.077 1.00 87.62 188 TYR A CA 1
ATOM 1493 C C . TYR A 1 188 ? -15.018 4.700 7.750 1.00 87.62 188 TYR A C 1
ATOM 1495 O O . TYR A 1 188 ? -15.103 4.816 8.969 1.00 87.62 188 TYR A O 1
ATOM 1503 N N . GLY A 1 189 ? -14.786 5.772 6.982 1.00 87.88 189 GLY A N 1
ATOM 1504 C CA . GLY A 1 189 ? -14.702 7.138 7.509 1.00 87.88 189 GLY A CA 1
ATOM 1505 C C . GLY A 1 189 ? -13.402 7.472 8.251 1.00 87.88 189 GLY A C 1
ATOM 1506 O O . GLY A 1 189 ? -13.362 8.449 9.002 1.00 87.88 189 GLY A O 1
ATOM 1507 N N . TYR A 1 190 ? -12.332 6.695 8.055 1.00 91.12 190 TYR A N 1
ATOM 1508 C CA . TYR A 1 190 ? -11.020 6.982 8.639 1.00 91.12 190 TYR A CA 1
ATOM 1509 C C . TYR A 1 190 ? -10.220 7.996 7.815 1.00 91.12 190 TYR A C 1
ATOM 1511 O O . TYR A 1 190 ? -10.310 8.075 6.587 1.00 91.12 190 TYR A O 1
ATOM 1519 N N . THR A 1 191 ? -9.382 8.775 8.499 1.00 90.44 191 THR A N 1
ATOM 1520 C CA . THR A 1 191 ? -8.459 9.720 7.864 1.00 90.44 191 THR A CA 1
ATOM 1521 C C . THR A 1 191 ? -7.243 8.992 7.290 1.00 90.44 191 THR A C 1
ATOM 1523 O O . THR A 1 191 ? -6.598 8.204 7.974 1.00 90.44 191 THR A O 1
ATOM 1526 N N . ILE A 1 192 ? -6.904 9.289 6.030 1.00 91.31 192 ILE A N 1
ATOM 1527 C CA . ILE A 1 192 ? -5.853 8.577 5.275 1.00 91.31 192 ILE A CA 1
ATOM 1528 C C . ILE A 1 192 ? -4.747 9.491 4.723 1.00 91.31 192 ILE A C 1
ATOM 1530 O O . ILE A 1 192 ? -3.913 9.039 3.947 1.00 91.31 192 ILE A O 1
ATOM 1534 N N . LYS A 1 193 ? -4.724 10.784 5.083 1.00 90.56 193 LYS A N 1
ATOM 1535 C CA . LYS A 1 193 ? -3.769 11.764 4.515 1.00 90.56 193 LYS A CA 1
ATOM 1536 C C . LYS A 1 193 ? -2.291 11.317 4.606 1.00 90.56 193 LYS A C 1
ATOM 1538 O O . LYS A 1 193 ? -1.643 11.335 3.565 1.00 90.56 193 LYS A O 1
ATOM 1543 N N . PRO A 1 194 ? -1.783 10.828 5.755 1.00 92.94 194 PRO A N 1
ATOM 1544 C CA . PRO A 1 194 ? -0.399 10.349 5.866 1.00 92.94 194 PRO A CA 1
ATOM 1545 C C . PRO A 1 194 ? -0.071 9.150 4.962 1.00 92.94 194 PRO A C 1
ATOM 1547 O O . PRO A 1 194 ? 1.060 8.994 4.515 1.00 92.94 194 PRO A O 1
ATOM 1550 N N . LEU A 1 195 ? -1.058 8.305 4.639 1.00 91.62 195 LEU A N 1
ATOM 1551 C CA . LEU A 1 195 ? -0.848 7.171 3.733 1.00 91.62 195 LEU A CA 1
ATOM 1552 C C . LEU A 1 195 ? -0.675 7.626 2.274 1.00 91.62 195 LEU A C 1
ATOM 1554 O O . LEU A 1 195 ? 0.021 6.971 1.506 1.00 91.62 195 LEU A O 1
ATOM 1558 N N . TRP A 1 196 ? -1.257 8.763 1.881 1.00 89.00 196 TRP A N 1
ATOM 1559 C CA . TRP A 1 196 ? -1.017 9.347 0.555 1.00 89.00 196 TRP A CA 1
ATOM 1560 C C . TRP A 1 196 ? 0.391 9.919 0.411 1.00 89.00 196 TRP A C 1
ATOM 1562 O O . TRP A 1 196 ? 0.975 9.852 -0.672 1.00 89.00 196 TRP A O 1
ATOM 1572 N N . GLU A 1 197 ? 0.931 10.484 1.488 1.00 90.81 197 GLU A N 1
ATOM 1573 C CA . GLU A 1 197 ? 2.321 10.944 1.541 1.00 90.81 197 GLU A CA 1
ATOM 1574 C C . GLU A 1 197 ? 3.273 9.751 1.411 1.00 90.81 197 GLU A C 1
ATOM 1576 O O . GLU A 1 197 ? 4.140 9.767 0.542 1.00 90.81 197 GLU A O 1
ATOM 1581 N N . LEU A 1 198 ? 3.000 8.655 2.126 1.00 93.00 198 LEU A N 1
ATOM 1582 C CA . LEU A 1 198 ? 3.714 7.385 1.970 1.00 93.00 198 LEU A CA 1
ATOM 1583 C C . LEU A 1 198 ? 3.707 6.860 0.523 1.00 93.00 198 LEU A C 1
ATOM 1585 O O . LEU A 1 198 ? 4.741 6.446 0.010 1.00 93.00 198 LEU A O 1
ATOM 1589 N N . VAL A 1 199 ? 2.566 6.875 -0.175 1.00 91.50 199 VAL A N 1
ATOM 1590 C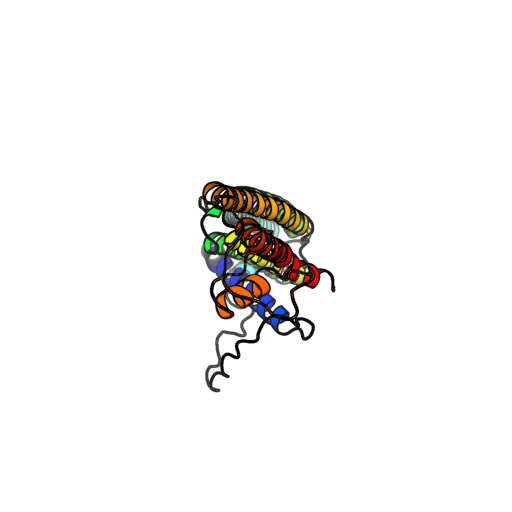 CA . VAL A 1 199 ? 2.514 6.428 -1.583 1.00 91.50 199 VAL A CA 1
ATOM 1591 C C . VAL A 1 199 ? 3.392 7.306 -2.484 1.00 91.50 199 VAL A C 1
ATOM 1593 O O . VAL A 1 199 ? 3.981 6.814 -3.448 1.00 91.50 199 VAL A O 1
ATOM 1596 N N . ARG A 1 200 ? 3.512 8.603 -2.176 1.00 90.06 200 ARG A N 1
ATOM 1597 C CA . ARG A 1 200 ? 4.414 9.509 -2.896 1.00 90.06 200 ARG A CA 1
ATOM 1598 C C . ARG A 1 200 ? 5.878 9.179 -2.619 1.00 90.06 200 ARG A C 1
ATOM 1600 O O . ARG A 1 200 ? 6.655 9.135 -3.561 1.00 90.06 200 ARG A O 1
ATOM 1607 N N . GLU A 1 201 ? 6.237 8.902 -1.375 1.00 91.81 201 GLU A N 1
ATOM 1608 C CA . GLU A 1 201 ? 7.590 8.453 -1.029 1.00 91.81 201 GLU A CA 1
ATOM 1609 C C . GLU A 1 201 ? 7.925 7.120 -1.713 1.00 91.81 201 GLU A C 1
ATOM 1611 O O . GLU A 1 201 ? 9.009 6.953 -2.268 1.00 91.81 201 GLU A O 1
ATOM 1616 N N . LEU A 1 202 ? 6.959 6.198 -1.776 1.00 92.56 202 LEU A N 1
ATOM 1617 C CA . LEU A 1 202 ? 7.110 4.917 -2.462 1.00 92.56 202 LEU A CA 1
ATOM 1618 C C . LEU A 1 202 ? 7.368 5.088 -3.967 1.00 92.56 202 LEU A C 1
ATOM 1620 O O . LEU A 1 202 ? 8.104 4.298 -4.553 1.00 92.56 202 LEU A O 1
ATOM 1624 N N . ARG A 1 203 ? 6.797 6.124 -4.597 1.00 91.38 203 ARG A N 1
ATOM 1625 C CA . ARG A 1 203 ? 7.088 6.487 -5.996 1.00 91.38 203 ARG A CA 1
ATOM 1626 C C . ARG A 1 203 ? 8.543 6.896 -6.173 1.00 91.38 203 ARG A C 1
ATOM 1628 O O . ARG A 1 203 ? 9.175 6.520 -7.160 1.00 91.38 203 ARG A O 1
ATOM 1635 N N . ASP A 1 204 ? 9.042 7.712 -5.255 1.00 91.94 204 ASP A N 1
ATOM 1636 C CA . ASP A 1 204 ? 10.394 8.247 -5.341 1.00 91.94 204 ASP A CA 1
ATOM 1637 C C . ASP A 1 204 ? 11.401 7.098 -5.150 1.00 91.94 204 ASP A C 1
ATOM 1639 O O . ASP A 1 204 ? 12.284 6.918 -5.989 1.00 91.94 204 ASP A O 1
ATOM 1643 N N . HIS A 1 205 ? 11.154 6.210 -4.176 1.00 93.50 205 HIS A N 1
ATOM 1644 C CA . HIS A 1 205 ? 11.909 4.962 -3.991 1.00 93.50 205 HIS A CA 1
ATOM 1645 C C . HIS A 1 205 ? 11.832 4.026 -5.207 1.00 93.50 205 HIS A C 1
ATOM 1647 O O . HIS A 1 205 ? 12.846 3.524 -5.686 1.00 93.50 205 HIS A O 1
ATOM 1653 N N . TYR A 1 206 ? 10.639 3.825 -5.777 1.00 94.19 206 TYR A N 1
ATOM 1654 C CA . TYR A 1 206 ? 10.455 3.036 -7.002 1.00 94.19 206 TYR A CA 1
ATOM 1655 C C . TYR A 1 206 ? 11.299 3.574 -8.163 1.00 94.19 206 TYR A C 1
ATOM 1657 O O . TYR A 1 206 ? 11.924 2.810 -8.901 1.00 94.19 206 TYR A O 1
ATOM 1665 N N . THR A 1 207 ? 11.334 4.899 -8.312 1.00 91.62 207 THR A N 1
ATOM 1666 C CA . THR A 1 207 ? 12.112 5.574 -9.354 1.00 91.62 207 THR A CA 1
ATOM 1667 C C . THR A 1 207 ? 13.607 5.368 -9.137 1.00 91.62 207 THR A C 1
ATOM 1669 O O . THR A 1 207 ? 14.326 5.091 -10.096 1.00 91.62 207 THR A O 1
ATOM 1672 N N . GLU A 1 208 ? 14.076 5.431 -7.890 1.00 93.44 208 GLU A N 1
ATOM 1673 C CA . GLU A 1 208 ? 15.468 5.148 -7.542 1.00 93.44 208 GLU A CA 1
ATOM 1674 C C . GLU A 1 208 ? 15.858 3.695 -7.854 1.00 93.44 208 GLU A C 1
ATOM 1676 O O . GLU A 1 208 ? 16.868 3.450 -8.517 1.00 93.44 208 GLU A O 1
ATOM 1681 N N . VAL A 1 209 ? 15.026 2.727 -7.463 1.00 93.69 209 VAL A N 1
ATOM 1682 C CA . VAL A 1 209 ? 15.246 1.301 -7.758 1.00 93.69 209 VAL A CA 1
ATOM 1683 C C . VAL A 1 209 ? 15.295 1.047 -9.267 1.00 93.69 209 VAL A C 1
ATOM 1685 O O . VAL A 1 209 ? 16.172 0.325 -9.752 1.00 93.69 209 VAL A O 1
ATOM 1688 N N . LEU A 1 210 ? 14.397 1.672 -10.039 1.00 94.25 210 LEU A N 1
ATOM 1689 C CA . LEU A 1 210 ? 14.455 1.607 -11.498 1.00 94.25 210 LEU A CA 1
ATOM 1690 C C . LEU A 1 210 ? 15.761 2.203 -12.029 1.00 94.25 210 LEU A C 1
ATOM 1692 O O . LEU A 1 210 ? 16.434 1.545 -12.819 1.00 94.25 210 LEU A O 1
ATOM 1696 N N . MET A 1 211 ? 16.148 3.403 -11.589 1.00 92.81 211 MET A N 1
ATOM 1697 C CA . MET A 1 211 ? 17.397 4.051 -12.007 1.00 92.81 211 MET A CA 1
ATOM 1698 C C . MET A 1 211 ? 18.606 3.140 -11.792 1.00 92.81 211 MET A C 1
ATOM 1700 O O . MET A 1 211 ? 19.390 2.929 -12.717 1.00 92.81 211 MET A O 1
ATOM 1704 N N . GLN A 1 212 ? 18.736 2.547 -10.603 1.00 93.31 212 GLN A N 1
ATOM 1705 C CA . GLN A 1 212 ? 19.849 1.653 -10.278 1.00 93.31 212 GLN A CA 1
ATOM 1706 C C . GLN A 1 212 ? 19.889 0.427 -11.201 1.00 93.31 212 GLN A C 1
ATOM 1708 O O . GLN A 1 212 ? 20.952 0.082 -11.726 1.00 93.31 212 GLN A O 1
ATOM 1713 N N . ARG A 1 213 ? 18.732 -0.194 -11.466 1.00 93.25 213 ARG A N 1
ATOM 1714 C CA . ARG A 1 213 ? 18.616 -1.318 -12.407 1.00 93.25 213 ARG A CA 1
ATOM 1715 C C . ARG A 1 213 ? 19.008 -0.909 -13.826 1.00 93.25 213 ARG A C 1
ATOM 1717 O O . ARG A 1 213 ? 19.778 -1.607 -14.479 1.00 93.25 213 ARG A O 1
ATOM 1724 N N . TRP A 1 214 ? 18.505 0.223 -14.306 1.00 94.44 214 TRP A N 1
ATOM 1725 C CA . TRP A 1 214 ? 18.758 0.693 -15.666 1.00 94.44 214 TRP A CA 1
ATOM 1726 C C . TRP A 1 214 ? 20.215 1.101 -15.885 1.00 94.44 214 TRP A C 1
ATOM 1728 O O . TRP A 1 214 ? 20.777 0.790 -16.932 1.00 94.44 214 TRP A O 1
ATOM 1738 N N . VAL A 1 215 ? 20.879 1.685 -14.881 1.00 94.62 215 VAL A N 1
ATOM 1739 C CA . VAL A 1 215 ? 22.330 1.938 -14.920 1.00 94.62 215 VAL A CA 1
ATOM 1740 C C . VAL A 1 215 ? 23.115 0.644 -15.151 1.00 94.62 215 VAL A C 1
ATOM 1742 O O . VAL A 1 215 ? 24.063 0.642 -15.938 1.00 94.62 215 VAL A O 1
ATOM 1745 N N . GLN A 1 216 ? 22.737 -0.459 -14.498 1.00 93.94 216 GLN A N 1
ATOM 1746 C CA . GLN A 1 216 ? 23.392 -1.755 -14.709 1.00 93.94 216 GLN A CA 1
ATOM 1747 C C . GLN A 1 216 ? 23.165 -2.279 -16.131 1.00 93.94 216 GLN A C 1
ATOM 1749 O O . GLN A 1 216 ? 24.126 -2.683 -16.784 1.00 93.94 216 GLN A O 1
ATOM 1754 N N . VAL A 1 217 ? 21.933 -2.188 -16.639 1.00 94.81 217 VAL A N 1
ATOM 1755 C CA . VAL A 1 217 ? 21.594 -2.596 -18.012 1.00 94.81 217 VAL A CA 1
ATOM 1756 C C . VAL A 1 217 ? 22.403 -1.800 -19.041 1.00 94.81 217 VAL A C 1
ATOM 1758 O O . VAL A 1 217 ? 23.007 -2.384 -19.938 1.00 94.81 217 VAL A O 1
ATOM 1761 N N . PHE A 1 218 ? 22.492 -0.473 -18.900 1.00 94.12 218 PHE A N 1
ATOM 1762 C CA . PHE A 1 218 ? 23.282 0.352 -19.820 1.00 94.12 218 PHE A CA 1
ATOM 1763 C C . PHE A 1 218 ? 24.779 0.039 -19.754 1.00 94.12 218 PHE A C 1
ATOM 1765 O O . PHE A 1 218 ? 25.436 0.004 -20.793 1.00 94.12 218 PHE A O 1
ATOM 1772 N N . ARG A 1 219 ? 25.325 -0.236 -18.563 1.00 94.94 219 ARG A N 1
ATOM 1773 C CA . ARG A 1 219 ? 26.725 -0.669 -18.417 1.00 94.94 219 ARG A CA 1
ATOM 1774 C C . ARG A 1 219 ? 26.992 -1.998 -19.118 1.00 94.94 219 ARG A C 1
ATOM 1776 O O . ARG A 1 219 ? 28.043 -2.138 -19.734 1.00 94.94 219 ARG A O 1
ATOM 1783 N N . GLU A 1 220 ? 26.064 -2.947 -19.035 1.00 95.00 220 GLU A N 1
ATOM 1784 C CA . GLU A 1 220 ? 26.180 -4.241 -19.712 1.00 95.00 220 GLU A CA 1
ATOM 1785 C C . GLU A 1 220 ? 26.083 -4.112 -21.236 1.00 95.00 220 GLU A C 1
ATOM 1787 O O . GLU A 1 220 ? 26.801 -4.803 -21.955 1.00 95.00 220 GLU A O 1
ATOM 1792 N N . ILE A 1 221 ? 25.229 -3.215 -21.737 1.00 93.19 221 ILE A N 1
ATOM 1793 C CA . ILE A 1 221 ? 25.182 -2.902 -23.168 1.00 93.19 221 ILE A CA 1
ATOM 1794 C C . ILE A 1 221 ? 26.539 -2.344 -23.592 1.00 93.19 221 ILE A C 1
ATOM 1796 O O . ILE A 1 221 ? 27.195 -2.930 -24.442 1.00 93.19 221 ILE A O 1
ATOM 1800 N N . LEU A 1 222 ? 27.009 -1.276 -22.942 1.00 92.25 222 LEU A N 1
ATOM 1801 C CA . LEU A 1 222 ? 28.256 -0.601 -23.308 1.00 92.25 222 LEU A CA 1
ATOM 1802 C C . LEU A 1 222 ? 29.496 -1.501 -23.213 1.00 92.25 222 LEU A C 1
ATOM 1804 O O . LEU A 1 222 ? 30.418 -1.326 -24.001 1.00 92.25 222 LEU A O 1
ATOM 1808 N N . SER A 1 223 ? 29.539 -2.456 -22.280 1.00 93.81 223 SER A N 1
ATOM 1809 C CA . SER A 1 223 ? 30.687 -3.362 -22.142 1.00 93.81 223 SER A CA 1
ATOM 1810 C C . SER A 1 223 ? 30.783 -4.417 -23.247 1.00 93.81 223 SER A C 1
ATOM 1812 O O . SER A 1 223 ? 31.859 -4.978 -23.446 1.00 93.81 223 SER A O 1
ATOM 1814 N N . LYS A 1 224 ? 29.680 -4.691 -23.955 1.00 92.00 224 LYS A N 1
ATOM 1815 C CA . LYS A 1 224 ? 29.603 -5.673 -25.048 1.00 92.00 224 LYS A CA 1
ATOM 1816 C C . LYS A 1 224 ? 29.657 -5.039 -26.442 1.00 92.00 224 LYS A C 1
ATOM 1818 O O . LYS A 1 224 ? 29.650 -5.775 -27.424 1.00 92.00 224 LYS A O 1
ATOM 1823 N N . GLU A 1 225 ? 29.664 -3.711 -26.546 1.00 91.81 225 GLU A N 1
ATOM 1824 C CA . GLU A 1 225 ? 29.676 -3.008 -27.833 1.00 91.81 225 GLU A CA 1
ATOM 1825 C C . GLU A 1 225 ? 31.091 -2.878 -28.411 1.00 91.81 225 GLU A C 1
ATOM 1827 O O . GLU A 1 225 ? 32.053 -2.586 -27.702 1.00 91.81 225 GLU A O 1
ATOM 1832 N N . ASP A 1 226 ? 31.193 -3.031 -29.731 1.00 88.69 226 ASP A N 1
ATOM 1833 C CA . ASP A 1 226 ? 32.399 -2.791 -30.534 1.00 88.69 226 ASP A CA 1
ATOM 1834 C C . ASP A 1 226 ? 32.367 -1.437 -31.274 1.00 88.69 226 ASP A C 1
ATOM 1836 O O . ASP A 1 226 ? 33.327 -1.060 -31.953 1.00 88.69 226 ASP A O 1
ATOM 1840 N N . PHE A 1 227 ? 31.258 -0.701 -31.126 1.00 88.81 227 PHE A N 1
ATOM 1841 C CA . PHE A 1 227 ? 30.979 0.599 -31.742 1.00 88.81 227 PHE A CA 1
ATOM 1842 C C . PHE A 1 227 ? 31.122 0.613 -33.273 1.00 88.81 227 PHE A C 1
ATOM 1844 O O . PHE A 1 227 ? 31.348 1.671 -33.863 1.00 88.81 227 PHE A O 1
ATOM 1851 N N . GLN A 1 228 ? 30.963 -0.542 -33.926 1.00 91.75 228 GLN A N 1
ATOM 1852 C CA . GLN A 1 228 ? 30.984 -0.632 -35.383 1.00 91.75 228 GLN A CA 1
ATOM 1853 C C . GLN A 1 228 ? 29.588 -0.412 -35.986 1.00 91.75 228 GLN A C 1
ATOM 1855 O O . GLN A 1 228 ? 28.588 -0.786 -35.369 1.00 91.75 228 GLN A O 1
ATOM 1860 N N . PRO A 1 229 ? 29.501 0.165 -37.199 1.00 92.44 229 PRO A N 1
ATOM 1861 C CA . PRO A 1 229 ? 28.266 0.214 -37.978 1.00 92.44 229 PRO A CA 1
ATOM 1862 C C . PRO A 1 229 ? 27.604 -1.165 -38.113 1.00 92.44 229 PRO A C 1
ATOM 1864 O O . PRO A 1 229 ? 28.272 -2.140 -38.468 1.00 92.44 229 PRO A O 1
ATOM 1867 N N . ILE A 1 230 ? 26.292 -1.250 -37.864 1.00 91.38 230 ILE A N 1
ATOM 1868 C CA . ILE A 1 230 ? 25.537 -2.501 -38.046 1.00 91.38 230 ILE A CA 1
ATOM 1869 C C . ILE A 1 230 ? 25.507 -2.845 -39.535 1.00 91.38 230 ILE A C 1
ATOM 1871 O O . ILE A 1 230 ? 25.068 -2.028 -40.345 1.00 91.38 230 ILE A O 1
ATOM 1875 N N . LYS A 1 231 ? 25.922 -4.064 -39.884 1.00 91.31 231 LYS A N 1
ATOM 1876 C CA . LYS A 1 231 ? 25.804 -4.615 -41.238 1.00 91.31 231 LYS A CA 1
ATOM 1877 C C . LYS A 1 231 ? 24.699 -5.660 -41.265 1.00 91.31 231 LYS A C 1
ATOM 1879 O O . LYS A 1 231 ? 24.734 -6.576 -40.451 1.00 91.31 231 LYS A O 1
ATOM 1884 N N . VAL A 1 232 ? 23.771 -5.516 -42.201 1.00 92.38 232 VAL A N 1
ATOM 1885 C CA . VAL A 1 232 ? 22.676 -6.461 -42.448 1.00 92.38 232 VAL A CA 1
ATOM 1886 C C . VAL A 1 232 ? 22.827 -7.076 -43.833 1.00 92.38 232 VAL A C 1
ATOM 1888 O O . VAL A 1 232 ? 23.275 -6.404 -44.769 1.00 92.38 232 VAL A O 1
ATOM 1891 N N . TYR A 1 233 ? 22.495 -8.356 -43.963 1.00 91.19 233 TYR A N 1
ATOM 1892 C CA . TYR A 1 233 ? 22.745 -9.142 -45.177 1.00 91.19 233 TYR A CA 1
ATOM 1893 C C . TYR A 1 233 ? 21.474 -9.496 -45.950 1.00 91.19 233 TYR A C 1
ATOM 1895 O O . TYR A 1 233 ? 21.568 -9.879 -47.117 1.00 91.19 233 TYR A O 1
ATOM 1903 N N . ASP A 1 234 ? 20.306 -9.323 -45.338 1.00 91.81 234 ASP A N 1
ATOM 1904 C CA . ASP A 1 234 ? 19.008 -9.545 -45.961 1.00 91.81 234 ASP A CA 1
ATOM 1905 C C . ASP A 1 234 ? 17.968 -8.497 -45.526 1.00 91.81 234 ASP A C 1
ATOM 1907 O O . ASP A 1 234 ? 18.208 -7.640 -44.667 1.00 91.81 234 ASP A O 1
ATOM 1911 N N . GLN A 1 235 ? 16.803 -8.553 -46.173 1.00 90.44 235 GLN A N 1
ATOM 1912 C CA . GLN A 1 235 ? 15.691 -7.645 -45.900 1.00 90.44 235 GLN A CA 1
ATOM 1913 C C . GLN A 1 235 ? 15.079 -7.869 -44.509 1.00 90.44 235 GLN A C 1
ATOM 1915 O O . GLN A 1 235 ? 14.607 -6.917 -43.897 1.00 90.44 235 GLN A O 1
ATOM 1920 N N . GLU A 1 236 ? 15.103 -9.098 -43.991 1.00 91.50 236 GLU A N 1
ATOM 1921 C CA . GLU A 1 236 ? 14.495 -9.430 -42.700 1.00 91.50 236 GLU A CA 1
ATOM 1922 C C . GLU A 1 236 ? 15.284 -8.801 -41.542 1.00 91.50 236 GLU A C 1
ATOM 1924 O O . GLU A 1 236 ? 14.708 -8.173 -40.652 1.00 91.50 236 GLU A O 1
ATOM 1929 N N . GLU A 1 237 ? 16.614 -8.894 -41.571 1.00 90.62 237 GLU A N 1
ATOM 1930 C CA . GLU A 1 237 ? 17.515 -8.218 -40.638 1.00 90.62 237 GLU A CA 1
ATOM 1931 C C . GLU A 1 237 ? 17.350 -6.696 -40.703 1.00 90.62 237 GLU A C 1
ATOM 1933 O O . GLU A 1 237 ? 17.306 -6.033 -39.664 1.00 90.62 237 GLU A O 1
ATOM 1938 N N . PHE A 1 238 ? 17.217 -6.136 -41.907 1.00 88.88 238 PHE A N 1
ATOM 1939 C CA . PHE A 1 238 ? 16.988 -4.706 -42.108 1.00 88.88 238 PHE A CA 1
ATOM 1940 C C . PHE A 1 238 ? 15.672 -4.233 -41.471 1.00 88.88 238 PHE A C 1
ATOM 1942 O O . PHE A 1 238 ? 15.673 -3.271 -40.695 1.00 88.88 238 PHE A O 1
ATOM 1949 N N . ASP A 1 239 ? 14.569 -4.938 -41.734 1.00 89.25 239 ASP A N 1
ATOM 1950 C CA . ASP A 1 239 ? 13.249 -4.618 -41.185 1.00 89.25 239 ASP A CA 1
ATOM 1951 C C . ASP A 1 239 ? 13.233 -4.761 -39.655 1.00 89.25 239 ASP A C 1
ATOM 1953 O O . ASP A 1 239 ? 12.675 -3.916 -38.952 1.00 89.25 239 ASP A O 1
ATOM 1957 N N . ASN A 1 240 ? 13.909 -5.778 -39.111 1.00 90.00 240 ASN A N 1
ATOM 1958 C CA . ASN A 1 240 ? 14.045 -5.973 -37.666 1.00 90.00 240 ASN A CA 1
ATOM 1959 C C . ASN A 1 240 ? 14.757 -4.797 -36.977 1.00 90.00 240 ASN A C 1
ATOM 1961 O O . ASN A 1 240 ? 14.344 -4.377 -35.890 1.00 90.00 240 ASN A O 1
ATOM 1965 N N . ILE A 1 241 ? 15.793 -4.226 -37.604 1.00 89.75 241 ILE A N 1
ATOM 1966 C CA . ILE A 1 241 ? 16.461 -3.031 -37.074 1.00 89.75 241 ILE A CA 1
ATOM 1967 C C . ILE A 1 241 ? 15.504 -1.836 -37.072 1.00 89.75 241 ILE A C 1
ATOM 1969 O O . ILE A 1 241 ? 15.391 -1.179 -36.036 1.00 89.75 241 ILE A O 1
ATOM 1973 N N . LEU A 1 242 ? 14.759 -1.600 -38.154 1.00 88.88 242 LEU A N 1
ATOM 1974 C CA . LEU A 1 242 ? 13.796 -0.493 -38.234 1.00 88.88 242 LEU A CA 1
ATOM 1975 C C . LEU A 1 242 ? 12.604 -0.651 -37.276 1.00 88.88 242 LEU A C 1
ATOM 1977 O O . LEU A 1 242 ? 12.113 0.336 -36.730 1.00 88.88 242 LEU A O 1
ATOM 1981 N N . LEU A 1 243 ? 12.161 -1.884 -37.010 1.00 88.88 243 LEU A N 1
ATOM 1982 C CA . LEU A 1 243 ? 11.153 -2.170 -35.984 1.00 88.88 243 LEU A CA 1
ATOM 1983 C C . LEU A 1 243 ? 11.669 -1.860 -34.574 1.00 88.88 243 LEU A C 1
ATOM 1985 O O . LEU A 1 243 ? 10.915 -1.374 -33.728 1.00 88.88 243 LEU A O 1
ATOM 1989 N N . SER A 1 244 ? 12.946 -2.152 -34.314 1.00 88.81 244 SER A N 1
ATOM 1990 C CA . SER A 1 244 ? 13.579 -1.887 -33.019 1.00 88.81 244 SER A CA 1
ATOM 1991 C C . SER A 1 244 ? 13.893 -0.404 -32.806 1.00 88.81 244 SER A C 1
ATOM 1993 O O . SER A 1 244 ? 13.784 0.092 -31.686 1.00 88.81 244 SER A O 1
ATOM 1995 N N . PHE A 1 245 ? 14.247 0.306 -33.876 1.00 90.69 245 PHE A N 1
ATOM 1996 C CA . PHE A 1 245 ? 14.565 1.723 -33.880 1.00 90.69 245 PHE A CA 1
ATOM 1997 C C . PHE A 1 245 ? 13.976 2.361 -35.142 1.00 90.69 245 PHE A C 1
ATOM 1999 O O . PHE A 1 245 ? 14.560 2.212 -36.219 1.00 90.69 245 PHE A O 1
ATOM 2006 N N . PRO A 1 246 ? 12.839 3.070 -35.024 1.00 86.38 246 PRO A N 1
ATOM 2007 C CA . PRO A 1 246 ? 12.248 3.773 -36.152 1.00 86.38 246 PRO A CA 1
ATOM 2008 C C . PRO A 1 246 ? 13.174 4.929 -36.536 1.00 86.38 246 PRO A C 1
ATOM 2010 O O . PRO A 1 246 ? 13.216 5.964 -35.870 1.00 86.38 246 PRO A O 1
ATOM 2013 N N . TRP A 1 247 ? 13.987 4.706 -37.565 1.00 82.19 247 TRP A N 1
ATOM 2014 C CA . TRP A 1 247 ? 14.945 5.683 -38.056 1.00 82.19 247 TRP A CA 1
ATOM 2015 C C . TRP A 1 247 ? 14.270 6.605 -39.075 1.00 82.19 247 TRP A C 1
ATOM 2017 O O . TRP A 1 247 ? 13.919 6.168 -40.165 1.00 82.19 247 TRP A O 1
ATOM 2027 N N . ASP A 1 248 ? 14.141 7.888 -38.729 1.00 73.88 248 ASP A N 1
ATOM 2028 C CA . ASP A 1 248 ? 13.555 8.933 -39.589 1.00 73.88 248 ASP A CA 1
ATOM 2029 C C . ASP A 1 248 ? 14.545 9.500 -40.635 1.00 73.88 248 ASP A C 1
ATOM 2031 O O . ASP A 1 248 ? 14.377 10.618 -41.119 1.00 73.88 248 ASP A O 1
ATOM 2035 N N . GLY A 1 249 ? 15.636 8.791 -40.937 1.00 74.31 249 GLY A N 1
ATOM 2036 C CA . GLY A 1 249 ? 16.600 9.235 -41.948 1.00 74.31 249 GLY A CA 1
ATOM 2037 C C . GLY A 1 249 ? 16.173 8.891 -43.374 1.00 74.31 249 GLY A C 1
ATOM 2038 O O . GLY A 1 249 ? 15.291 8.060 -43.583 1.00 74.31 249 GLY A O 1
ATOM 2039 N N . ASP A 1 250 ? 16.844 9.500 -44.356 1.00 73.69 250 ASP A N 1
ATOM 2040 C CA . ASP A 1 250 ? 16.649 9.182 -45.774 1.00 73.69 250 ASP A CA 1
ATOM 2041 C C . ASP A 1 250 ? 17.105 7.741 -46.057 1.00 73.69 250 ASP A C 1
ATOM 2043 O O . ASP A 1 250 ? 18.288 7.451 -46.270 1.00 73.69 250 ASP A O 1
ATOM 2047 N N . LEU A 1 251 ? 16.143 6.821 -46.021 1.00 79.50 251 LEU A N 1
ATOM 2048 C CA . LEU A 1 251 ? 16.312 5.445 -46.459 1.00 79.50 251 LEU A CA 1
ATOM 2049 C C . LEU A 1 251 ? 16.390 5.425 -47.996 1.00 79.50 251 LEU A C 1
ATOM 2051 O O . LEU A 1 251 ? 15.585 6.091 -48.648 1.00 79.50 251 LEU A O 1
ATOM 2055 N N . PRO A 1 252 ? 17.328 4.679 -48.603 1.00 77.50 252 PRO A N 1
ATOM 2056 C CA . PRO A 1 252 ? 17.375 4.546 -50.055 1.00 77.50 252 PRO A CA 1
ATOM 2057 C C . PRO A 1 252 ? 16.078 3.932 -50.596 1.00 77.50 252 PRO A C 1
ATOM 2059 O O . PRO A 1 252 ? 15.609 2.933 -50.054 1.00 77.50 252 PRO A O 1
ATOM 2062 N N . ASP A 1 253 ? 15.568 4.448 -51.721 1.00 73.38 253 ASP A N 1
ATOM 2063 C CA . ASP A 1 253 ? 14.409 3.861 -52.422 1.00 73.38 253 ASP A CA 1
ATOM 2064 C C . ASP A 1 253 ? 14.648 2.390 -52.827 1.00 73.38 253 ASP A C 1
ATOM 2066 O O . ASP A 1 253 ? 13.706 1.613 -52.983 1.00 73.38 253 ASP A O 1
ATOM 2070 N N . VAL A 1 254 ? 15.919 1.996 -52.999 1.00 79.88 254 VAL A N 1
ATOM 2071 C CA . VAL A 1 254 ? 16.358 0.620 -53.268 1.00 79.88 254 VAL A CA 1
ATOM 2072 C C . VAL A 1 254 ? 17.533 0.272 -52.354 1.00 79.88 254 VAL A C 1
ATOM 2074 O O . VAL A 1 254 ? 18.610 0.861 -52.460 1.00 79.88 254 VAL A O 1
ATOM 2077 N N . VAL A 1 255 ? 17.343 -0.714 -51.476 1.00 81.44 255 VAL A N 1
ATOM 2078 C CA . VAL A 1 255 ? 18.377 -1.202 -50.550 1.00 81.44 255 VAL A CA 1
ATOM 2079 C C . VAL A 1 255 ? 19.190 -2.317 -51.216 1.00 81.44 255 VAL A C 1
ATOM 2081 O O . VAL A 1 255 ? 18.636 -3.302 -51.700 1.00 81.44 255 VAL A O 1
ATOM 2084 N N . THR A 1 256 ? 20.518 -2.178 -51.240 1.00 85.62 256 THR A N 1
ATOM 2085 C CA . THR A 1 256 ? 21.448 -3.219 -51.713 1.00 85.62 256 THR A CA 1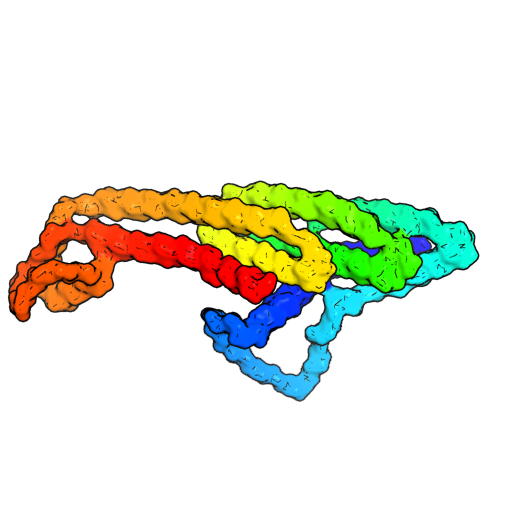
ATOM 2086 C C . THR A 1 256 ? 22.182 -3.861 -50.542 1.00 85.62 256 THR A C 1
ATOM 2088 O O . THR A 1 256 ? 22.766 -3.145 -49.726 1.00 85.62 256 THR A O 1
ATOM 2091 N N . PHE A 1 257 ? 22.210 -5.195 -50.492 1.00 88.19 257 PHE A N 1
ATOM 2092 C CA . PHE A 1 257 ? 22.867 -5.950 -49.423 1.00 88.19 257 PHE A CA 1
ATOM 2093 C C . PHE A 1 257 ? 24.306 -6.364 -49.786 1.00 88.19 257 PHE A C 1
ATOM 2095 O O . PHE A 1 257 ? 24.565 -6.703 -50.945 1.00 88.19 257 PHE A O 1
ATOM 2102 N N . PRO A 1 258 ? 25.246 -6.380 -48.819 1.00 88.12 258 PRO A N 1
ATOM 2103 C CA . PRO A 1 258 ? 25.059 -6.028 -47.411 1.00 88.12 258 PRO A CA 1
ATOM 2104 C C . PRO A 1 258 ? 24.912 -4.515 -47.199 1.00 88.12 258 PRO A C 1
ATOM 2106 O O . PRO A 1 258 ? 25.724 -3.728 -47.687 1.00 88.12 258 PRO A O 1
ATOM 2109 N N . TYR A 1 259 ? 23.885 -4.118 -46.450 1.00 88.62 259 TYR A N 1
ATOM 2110 C CA . TYR A 1 259 ? 23.624 -2.721 -46.111 1.00 88.62 259 TYR A CA 1
ATOM 2111 C C . TYR A 1 259 ? 24.253 -2.393 -44.757 1.00 88.62 259 TYR A C 1
ATOM 2113 O O . TYR A 1 259 ? 24.215 -3.207 -43.836 1.00 88.62 259 TYR A O 1
ATOM 2121 N N . SER A 1 260 ? 24.838 -1.202 -44.626 1.00 90.31 260 SER A N 1
ATOM 2122 C CA . SER A 1 260 ? 25.459 -0.744 -43.382 1.00 90.31 260 SER A CA 1
ATOM 2123 C C . SER A 1 260 ? 24.712 0.470 -42.842 1.00 90.31 260 SER A C 1
ATOM 2125 O O . SER A 1 260 ? 24.692 1.515 -43.489 1.00 90.31 260 SER A O 1
ATOM 2127 N N . PHE A 1 261 ? 24.146 0.357 -41.641 1.00 90.56 261 PHE A N 1
ATOM 2128 C CA . PHE A 1 261 ? 23.530 1.488 -40.947 1.00 90.56 261 PHE A CA 1
ATOM 2129 C C . PHE A 1 261 ? 24.593 2.484 -40.460 1.00 90.56 261 PHE A C 1
ATOM 2131 O O . PHE A 1 261 ? 25.715 2.078 -40.156 1.00 90.56 261 PHE A O 1
ATOM 2138 N N . PRO A 1 262 ? 24.266 3.782 -40.317 1.00 89.94 262 PRO A N 1
ATOM 2139 C CA . PRO A 1 262 ? 25.213 4.802 -39.855 1.00 89.94 262 PRO A CA 1
ATOM 2140 C C . PRO A 1 262 ? 25.474 4.768 -38.337 1.00 89.94 262 PRO A C 1
ATOM 2142 O O . PRO A 1 262 ? 26.181 5.624 -37.810 1.00 89.94 262 PRO A O 1
ATOM 2145 N N . PHE A 1 263 ? 24.898 3.804 -37.619 1.00 91.38 263 PHE A N 1
ATOM 2146 C CA . PHE A 1 263 ? 24.996 3.654 -36.170 1.00 91.38 263 PHE A CA 1
ATOM 2147 C C . PHE A 1 263 ? 25.361 2.219 -35.782 1.00 91.38 263 PHE A C 1
ATOM 2149 O O . PHE A 1 263 ? 25.174 1.282 -36.561 1.00 91.38 263 PHE A O 1
ATOM 2156 N N . SER A 1 264 ? 25.880 2.050 -34.563 1.00 93.19 264 SER A N 1
ATOM 2157 C CA . SER A 1 264 ? 26.164 0.734 -33.986 1.00 93.19 264 SER A CA 1
ATOM 2158 C C . SER A 1 264 ? 24.937 0.120 -33.317 1.00 93.19 264 SER A C 1
ATOM 2160 O O . SER A 1 264 ? 23.923 0.791 -33.103 1.00 93.19 264 SER A O 1
ATOM 2162 N N . SER A 1 265 ? 25.044 -1.156 -32.930 1.00 90.88 265 SER A N 1
ATOM 2163 C CA . SER A 1 265 ? 23.964 -1.887 -32.251 1.00 90.88 265 SER A CA 1
ATOM 2164 C C . SER A 1 265 ? 23.556 -1.283 -30.901 1.00 90.88 265 SER A C 1
ATOM 2166 O O . SER A 1 265 ? 22.452 -1.534 -30.418 1.00 90.88 265 SER A O 1
ATOM 2168 N N . MET A 1 266 ? 24.397 -0.412 -30.342 1.00 92.50 266 MET A N 1
ATOM 2169 C CA . MET A 1 266 ? 24.121 0.404 -29.167 1.00 92.50 266 MET A CA 1
ATOM 2170 C C . MET A 1 266 ? 22.858 1.254 -29.330 1.00 92.50 266 MET A C 1
ATOM 2172 O O . MET A 1 266 ? 22.033 1.259 -28.424 1.00 92.50 266 MET A O 1
ATOM 2176 N N . VAL A 1 267 ? 22.670 1.931 -30.470 1.00 92.06 267 VAL A N 1
ATOM 2177 C CA . VAL A 1 267 ? 21.546 2.864 -30.676 1.00 92.06 267 VAL A CA 1
ATOM 2178 C C . VAL A 1 267 ? 20.183 2.171 -30.553 1.00 92.06 267 VAL A C 1
ATOM 2180 O O . VAL A 1 267 ? 19.411 2.573 -29.678 1.00 92.06 267 VAL A O 1
ATOM 2183 N N . PRO A 1 268 ? 19.872 1.108 -31.326 1.00 92.75 268 PRO A N 1
ATOM 2184 C CA . PRO A 1 268 ? 18.595 0.411 -31.186 1.00 92.75 268 PRO A CA 1
ATOM 2185 C C . PRO A 1 268 ? 18.424 -0.243 -29.809 1.00 92.75 268 PRO A C 1
ATOM 2187 O O . PRO A 1 268 ? 17.340 -0.178 -29.226 1.00 92.75 268 PRO A O 1
ATOM 2190 N N . LYS A 1 269 ? 19.492 -0.807 -29.223 1.00 92.69 269 LYS A N 1
ATOM 2191 C CA . LYS A 1 269 ? 19.431 -1.398 -27.875 1.00 92.69 269 LYS A CA 1
ATOM 2192 C C . LYS A 1 269 ? 19.094 -0.355 -26.810 1.00 92.69 269 LYS A C 1
ATOM 2194 O O . LYS A 1 269 ? 18.214 -0.599 -25.985 1.00 92.69 269 LYS A O 1
ATOM 2199 N N . VAL A 1 270 ? 19.766 0.798 -26.829 1.00 93.75 270 VAL A N 1
ATOM 2200 C CA . VAL A 1 270 ? 19.530 1.913 -25.899 1.00 93.75 270 VAL A CA 1
ATOM 2201 C C . VAL A 1 270 ? 18.134 2.486 -26.095 1.00 93.75 270 VAL A C 1
ATOM 2203 O O . VAL A 1 270 ? 17.442 2.705 -25.105 1.00 93.75 270 VAL A O 1
ATOM 2206 N N . TYR A 1 271 ? 17.688 2.672 -27.339 1.00 93.44 271 TYR A N 1
ATOM 2207 C CA . TYR A 1 271 ? 16.333 3.133 -27.633 1.00 93.44 271 TYR A CA 1
ATOM 2208 C C . TYR A 1 271 ? 15.274 2.217 -27.003 1.00 93.44 271 TYR A C 1
ATOM 2210 O O . TYR A 1 271 ? 14.405 2.694 -26.267 1.00 93.44 271 TYR A O 1
ATOM 2218 N N . GLN A 1 272 ? 15.391 0.899 -27.204 1.00 93.19 272 GLN A N 1
ATOM 2219 C CA . GLN A 1 272 ? 14.466 -0.065 -26.607 1.00 93.19 272 GLN A CA 1
ATOM 2220 C C . GLN A 1 272 ? 14.507 -0.013 -25.074 1.00 93.19 272 GLN A C 1
ATOM 2222 O O . GLN A 1 272 ? 13.465 -0.007 -24.426 1.00 93.19 272 GLN A O 1
ATOM 2227 N N . GLN A 1 273 ? 15.700 0.084 -24.485 1.00 94.81 273 GLN A N 1
ATOM 2228 C CA . GLN A 1 273 ? 15.865 0.207 -23.036 1.00 94.81 273 GLN A CA 1
ATOM 2229 C C . GLN A 1 273 ? 15.224 1.489 -22.473 1.00 94.81 273 GLN A C 1
ATOM 2231 O O . GLN A 1 273 ? 14.532 1.444 -21.459 1.00 94.81 273 GLN A O 1
ATOM 2236 N N . VAL A 1 274 ? 15.378 2.633 -23.145 1.00 93.38 274 VAL A N 1
ATOM 2237 C CA . VAL A 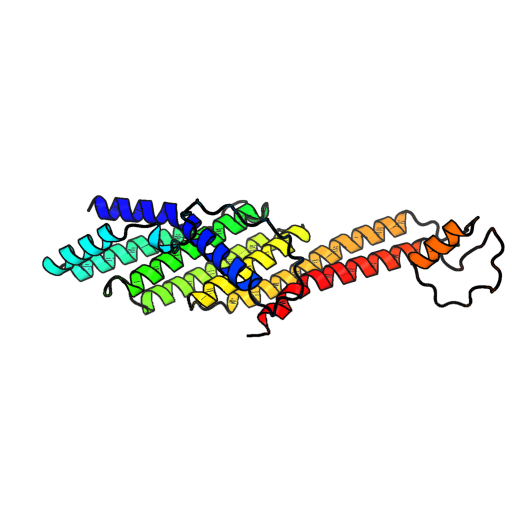1 274 ? 14.724 3.891 -22.745 1.00 93.38 274 VAL A CA 1
ATOM 2238 C C . VAL A 1 274 ? 13.201 3.769 -22.830 1.00 93.38 274 VAL A C 1
ATOM 2240 O O . VAL A 1 274 ? 12.498 4.219 -21.926 1.00 93.38 274 VAL A O 1
ATOM 2243 N N . LYS A 1 275 ? 12.677 3.122 -23.875 1.00 92.75 275 LYS A N 1
ATOM 2244 C CA . LYS A 1 275 ? 11.238 2.872 -24.029 1.00 92.75 275 LYS A CA 1
ATOM 2245 C C . LYS A 1 275 ? 10.681 2.012 -22.890 1.00 92.75 275 LYS A C 1
ATOM 2247 O O . LYS A 1 275 ? 9.664 2.371 -22.298 1.00 92.75 275 LYS A O 1
ATOM 2252 N N . GLU A 1 276 ? 11.364 0.924 -22.543 1.00 93.00 276 GLU A N 1
ATOM 2253 C CA . GLU A 1 276 ? 11.005 0.064 -21.406 1.00 93.00 276 GLU A CA 1
ATOM 2254 C C . GLU A 1 276 ? 11.101 0.809 -20.064 1.00 93.00 276 GLU A C 1
ATOM 2256 O O . GLU A 1 276 ? 10.243 0.643 -19.196 1.00 93.00 276 GLU A O 1
ATOM 2261 N N . PHE A 1 277 ? 12.102 1.679 -19.892 1.00 92.06 277 PHE A N 1
ATOM 2262 C CA . PHE A 1 277 ? 12.220 2.524 -18.705 1.00 92.06 277 PHE A CA 1
ATOM 2263 C C . PHE A 1 277 ? 11.027 3.479 -18.564 1.00 92.06 277 PHE A C 1
ATOM 2265 O O . PHE A 1 277 ? 10.411 3.540 -17.498 1.00 92.06 277 PHE A O 1
ATOM 2272 N N . ILE A 1 278 ? 10.653 4.173 -19.644 1.00 90.75 278 ILE A N 1
ATOM 2273 C CA . ILE A 1 278 ? 9.481 5.059 -19.666 1.00 90.75 278 ILE A CA 1
ATOM 2274 C C . ILE A 1 278 ? 8.215 4.267 -19.331 1.00 90.75 278 ILE A C 1
ATOM 2276 O O . ILE A 1 278 ? 7.422 4.705 -18.497 1.00 90.75 278 ILE A O 1
ATOM 2280 N N . TYR A 1 279 ? 8.041 3.083 -19.926 1.00 90.06 279 TYR A N 1
ATOM 2281 C CA . TYR A 1 279 ? 6.905 2.213 -19.632 1.00 90.06 279 TYR A CA 1
ATOM 2282 C C . TYR A 1 279 ? 6.854 1.815 -18.149 1.00 90.06 279 TYR A C 1
ATOM 2284 O O . TYR A 1 279 ? 5.802 1.909 -17.514 1.00 90.06 279 TYR A O 1
ATOM 2292 N N . ALA A 1 280 ? 7.994 1.447 -17.558 1.00 90.38 280 ALA A N 1
ATOM 2293 C CA . ALA A 1 280 ? 8.087 1.134 -16.135 1.00 90.38 280 ALA A CA 1
ATOM 2294 C C . ALA A 1 280 ? 7.723 2.339 -15.245 1.00 90.38 280 ALA A C 1
ATOM 2296 O O . ALA A 1 280 ? 6.962 2.187 -14.291 1.00 90.38 280 ALA A O 1
ATOM 2297 N N . CYS A 1 281 ? 8.178 3.550 -15.580 1.00 87.81 281 CYS A N 1
ATOM 2298 C CA . CYS A 1 281 ? 7.787 4.770 -14.865 1.00 87.81 281 CYS A CA 1
ATOM 2299 C C . CYS A 1 281 ? 6.282 5.058 -14.958 1.00 87.81 281 CYS A C 1
ATOM 2301 O O . CYS A 1 281 ? 5.653 5.422 -13.959 1.00 87.81 281 CYS A O 1
ATOM 2303 N N . LEU A 1 282 ? 5.689 4.878 -16.141 1.00 87.50 282 LEU A N 1
ATOM 2304 C CA . LEU A 1 282 ? 4.255 5.087 -16.349 1.00 87.50 282 LEU A CA 1
ATOM 2305 C C . LEU A 1 282 ? 3.415 4.090 -15.548 1.00 87.50 282 LEU A C 1
ATOM 2307 O O . LEU A 1 282 ? 2.412 4.490 -14.959 1.00 87.50 282 LEU A O 1
ATOM 2311 N N . LYS A 1 283 ? 3.874 2.841 -15.425 1.00 87.50 283 LYS A N 1
ATOM 2312 C CA . LYS A 1 283 ? 3.193 1.776 -14.677 1.00 87.50 283 LYS A CA 1
ATOM 2313 C C . LYS A 1 283 ? 2.912 2.129 -13.214 1.00 87.50 283 LYS A C 1
ATOM 2315 O O . LYS A 1 283 ? 1.899 1.719 -12.656 1.00 87.50 283 LYS A O 1
ATOM 2320 N N . PHE A 1 284 ? 3.771 2.921 -12.572 1.00 84.81 284 PHE A N 1
ATOM 2321 C CA . PHE A 1 284 ? 3.491 3.394 -11.213 1.00 84.81 284 PHE A CA 1
ATOM 2322 C C . PHE A 1 284 ? 2.290 4.362 -11.179 1.00 84.81 284 PHE A C 1
ATOM 2324 O O . PHE A 1 284 ? 1.483 4.331 -10.246 1.00 84.81 284 PHE A O 1
ATOM 2331 N N . SER A 1 285 ? 2.152 5.191 -12.217 1.00 79.06 285 SER A N 1
ATOM 2332 C CA . SER A 1 285 ? 1.161 6.270 -12.320 1.00 79.06 285 SER A CA 1
ATOM 2333 C C . SER A 1 285 ? -0.231 5.815 -12.768 1.00 79.06 285 SER A C 1
ATOM 2335 O O . SER A 1 285 ? -1.194 6.541 -12.520 1.00 79.06 285 SER A O 1
ATOM 2337 N N . GLU A 1 286 ? -0.358 4.641 -13.395 1.00 75.38 286 GLU A N 1
ATOM 2338 C CA . GLU A 1 286 ? -1.629 4.123 -13.937 1.00 75.38 286 GLU A CA 1
ATOM 2339 C C . GLU A 1 286 ? -2.763 4.123 -12.894 1.00 75.38 286 GLU A C 1
ATOM 2341 O O . GLU A 1 286 ? -3.863 4.591 -13.184 1.00 75.38 286 GLU A O 1
ATOM 2346 N N . ASP A 1 287 ? -2.482 3.723 -11.649 1.00 63.41 287 ASP A N 1
ATOM 2347 C CA . ASP A 1 287 ? -3.510 3.646 -10.595 1.00 63.41 287 ASP A CA 1
ATOM 2348 C C . ASP A 1 287 ? -3.640 4.915 -9.732 1.00 63.41 287 ASP A C 1
ATOM 2350 O O . ASP A 1 287 ? -4.600 5.059 -8.974 1.00 63.41 287 ASP A O 1
ATOM 2354 N N . LEU A 1 288 ? -2.705 5.866 -9.837 1.00 61.75 288 LEU A N 1
ATOM 2355 C CA . LEU A 1 288 ? -2.754 7.121 -9.067 1.00 61.75 288 LEU A CA 1
ATOM 2356 C C . LEU A 1 288 ? -3.820 8.083 -9.601 1.00 61.75 288 LEU A C 1
ATOM 2358 O O . LEU A 1 288 ? -4.402 8.857 -8.844 1.00 61.75 288 LEU A O 1
ATOM 2362 N N . ASN A 1 289 ? -4.096 8.031 -10.905 1.00 49.41 289 ASN A N 1
ATOM 2363 C CA . ASN A 1 289 ? -5.107 8.879 -11.537 1.00 49.41 289 ASN A CA 1
ATOM 2364 C C . ASN A 1 289 ? -6.542 8.402 -11.259 1.00 49.41 289 ASN A C 1
ATOM 2366 O O . ASN A 1 289 ? -7.477 9.197 -11.352 1.00 49.41 289 ASN A O 1
ATOM 2370 N N . LEU A 1 290 ? -6.722 7.144 -10.842 1.00 46.81 290 LEU A N 1
ATOM 2371 C CA . LEU A 1 290 ? -8.028 6.591 -10.476 1.00 46.81 290 LEU A CA 1
ATOM 2372 C C . LEU A 1 290 ? -8.535 7.127 -9.127 1.00 46.81 290 LEU A C 1
ATOM 2374 O O . LEU A 1 290 ? -9.742 7.220 -8.931 1.00 46.81 290 LEU A O 1
ATOM 2378 N N . SER A 1 291 ? -7.656 7.571 -8.221 1.00 39.62 291 SER A N 1
ATOM 2379 C CA . SER A 1 291 ? -8.081 8.178 -6.948 1.00 39.62 291 SER A CA 1
ATOM 2380 C C . SER A 1 291 ? -8.345 9.683 -7.026 1.00 39.62 291 SER A C 1
ATOM 2382 O O . SER A 1 291 ? -8.924 10.250 -6.101 1.00 39.62 291 SER A O 1
ATOM 2384 N N . ARG A 1 292 ? -7.944 10.340 -8.124 1.00 34.22 292 ARG A N 1
ATOM 2385 C CA . ARG A 1 292 ? -8.139 11.784 -8.336 1.00 34.22 292 ARG A CA 1
ATOM 2386 C C . ARG A 1 292 ? -9.518 12.135 -8.901 1.00 34.22 292 ARG A C 1
ATOM 2388 O O . ARG A 1 292 ? -9.868 13.308 -8.959 1.00 34.22 292 ARG A O 1
ATOM 2395 N N . SER A 1 293 ? -10.304 11.126 -9.275 1.00 31.27 293 SER A N 1
ATOM 2396 C CA . SER A 1 293 ? -11.696 11.263 -9.706 1.00 31.27 293 SER A CA 1
ATOM 2397 C C . SER A 1 293 ? -12.673 10.887 -8.583 1.00 31.27 293 SER A C 1
ATOM 2399 O O . SER A 1 293 ? -13.525 10.032 -8.784 1.00 31.27 293 SER A O 1
ATOM 2401 N N . ARG A 1 294 ? -12.530 11.483 -7.386 1.00 30.94 294 ARG A N 1
ATOM 2402 C CA . ARG A 1 294 ? -13.581 11.591 -6.343 1.00 30.94 294 ARG A CA 1
ATOM 2403 C C . ARG A 1 294 ? -13.143 12.448 -5.151 1.00 30.94 294 ARG A C 1
ATOM 2405 O O . ARG A 1 294 ? -12.381 11.949 -4.282 1.00 30.94 294 ARG A O 1
#

Foldseek 3Di:
DVLVVVQLVVLLVLQLVLLVLLLVVLVVVLVPPPVPPDDDPPDDDDDDPDDPDPNPDRSQNVGDCVSVLVVCVVCVVVVNNVVSLVVVLVSLLVSLVVLLDQDPLCLVDLVSLSSSLSSNRSSLVNVLVCCVPVVVSDDPVSSLVSLVVSLVSNLVVLLVSLLPHLDLVSLLSSLVVLVSSLSSCVVSVDDCVSSVVSLVVSLVSSLVSLVVVLVVVLVVLVVPWPWAWDWDFDPVSVVVLCVLPVDPDDDDPDDDPRDTHPTTPSVSSVSNSVVVSVVSSVSSVPCVVVVVPD

Radius of gyration: 27.85 Å; chains: 1; bounding box: 60×36×92 Å

Organism: Callosobruchus maculatus (NCBI:txid64391)

Secondary structure (DSSP, 8-state):
-HHHHHHHHHHHHHHHHHHHHHHHHHHHHHHH-TT-TTS----PPPPPTT---TTSS-TTTTS--HHHHHHHHHHHHTT-HHHHHHHHHHHHHHHHHHHTSPPTTGGG-HHHHHHHHHHHHHHHHHHHHHHHHSTTSS-HHHHHHHHHHHHHHHHHHHHHHHHT---HHHHHHHHHHHHHHHHHHHHTT---HHHHHHHHHHHHHHHHHHHHHHHHHHHHHHHH---PPPEE-SHHHHHHHHHHS---S---SS--SSEE-SS-THHHHHHHHHHHHHHHHHHHHTTTTTSS--